Protein AF-A0A2T2ZS33-F1 (afdb_monomer_lite)

Structure (mmCIF, N/CA/C/O backbone):
data_AF-A0A2T2ZS33-F1
#
_entry.id   AF-A0A2T2ZS33-F1
#
loop_
_atom_site.group_PDB
_atom_site.id
_atom_site.type_symbol
_atom_site.label_atom_id
_atom_site.label_alt_id
_atom_site.label_comp_id
_atom_site.label_asym_id
_atom_site.label_entity_id
_atom_site.label_seq_id
_atom_site.pdbx_PDB_ins_code
_atom_site.Cartn_x
_atom_site.Cartn_y
_atom_site.Cartn_z
_atom_site.occupancy
_atom_site.B_iso_or_equiv
_atom_site.auth_seq_id
_atom_site.auth_comp_id
_atom_site.auth_asym_id
_atom_site.auth_atom_id
_atom_site.pdbx_PDB_model_num
ATOM 1 N N . ARG A 1 1 ? -89.866 18.871 47.132 1.00 60.69 1 ARG A N 1
ATOM 2 C CA . ARG A 1 1 ? -91.067 19.296 46.380 1.00 60.69 1 ARG A CA 1
ATOM 3 C C . ARG A 1 1 ? -92.318 18.599 46.889 1.00 60.69 1 ARG A C 1
ATOM 5 O O . ARG A 1 1 ? -92.967 19.225 47.695 1.00 60.69 1 ARG A O 1
ATOM 12 N N . ALA A 1 2 ? -92.586 17.312 46.626 1.00 81.44 2 ALA A N 1
ATOM 13 C CA . ALA A 1 2 ? -93.816 16.667 47.139 1.00 81.44 2 ALA A CA 1
ATOM 14 C C . ALA A 1 2 ? -94.026 16.798 48.668 1.00 81.44 2 ALA A C 1
ATOM 16 O O . ALA A 1 2 ? -95.111 17.141 49.115 1.00 81.44 2 ALA A O 1
ATOM 17 N N . ILE A 1 3 ? -92.966 16.608 49.464 1.00 77.12 3 ILE A N 1
ATOM 18 C CA . ILE A 1 3 ? -93.017 16.780 50.930 1.00 77.12 3 ILE A CA 1
ATOM 19 C C . ILE A 1 3 ? -93.214 18.253 51.324 1.00 77.12 3 ILE A C 1
ATOM 21 O O . ILE A 1 3 ? -93.867 18.541 52.315 1.00 77.12 3 ILE A O 1
ATOM 25 N N . GLU A 1 4 ? -92.659 19.180 50.548 1.00 83.38 4 GLU A N 1
ATOM 26 C CA . GLU A 1 4 ? -92.734 20.621 50.807 1.00 83.38 4 GLU A CA 1
ATOM 27 C C . GLU A 1 4 ? -94.133 21.160 50.497 1.00 83.38 4 GLU A C 1
ATOM 29 O O . GLU A 1 4 ? -94.708 21.848 51.331 1.00 83.38 4 GLU A O 1
ATOM 34 N N . ASP A 1 5 ? -94.720 20.751 49.370 1.00 83.44 5 ASP A N 1
ATOM 35 C CA . ASP A 1 5 ? -96.097 21.085 48.993 1.00 83.44 5 ASP A CA 1
ATOM 36 C C . ASP A 1 5 ? -97.106 20.470 49.976 1.00 83.44 5 ASP A C 1
ATOM 38 O O . ASP A 1 5 ? -98.110 21.092 50.325 1.00 83.44 5 ASP A O 1
ATOM 42 N N . GLN A 1 6 ? -96.823 19.259 50.474 1.00 81.69 6 GLN A N 1
ATOM 43 C CA . GLN A 1 6 ? -97.640 18.610 51.497 1.00 81.69 6 GLN A CA 1
ATOM 44 C C . GLN A 1 6 ? -97.521 19.307 52.857 1.00 81.69 6 GLN A C 1
ATOM 46 O O . GLN A 1 6 ? -98.542 19.509 53.510 1.00 81.69 6 GLN A O 1
ATOM 51 N N . LEU A 1 7 ? -96.320 19.762 53.237 1.00 81.31 7 LEU A N 1
ATOM 52 C CA . LEU A 1 7 ? -96.124 20.609 54.415 1.00 81.31 7 LEU A CA 1
ATOM 53 C C . LEU A 1 7 ? -96.869 21.938 54.274 1.00 81.31 7 LEU A C 1
ATOM 55 O O . LEU A 1 7 ? -97.569 22.332 55.197 1.00 81.31 7 LEU A O 1
ATOM 59 N N . LEU A 1 8 ? -96.766 22.610 53.125 1.00 81.56 8 LEU A N 1
ATOM 60 C CA . LEU A 1 8 ? -97.467 23.871 52.860 1.00 81.56 8 LEU A CA 1
ATOM 61 C C . LEU A 1 8 ? -98.986 23.711 52.988 1.00 81.56 8 LEU A C 1
ATOM 63 O O . LEU A 1 8 ? -99.653 24.547 53.596 1.00 81.56 8 LEU A O 1
ATOM 67 N N . LYS A 1 9 ? -99.528 22.607 52.464 1.00 84.19 9 LYS A N 1
ATOM 68 C CA . LYS A 1 9 ? -100.947 22.267 52.599 1.00 84.19 9 LYS A CA 1
ATOM 69 C C . LYS A 1 9 ? -101.333 21.965 54.050 1.00 84.19 9 LYS A C 1
ATOM 71 O O . LYS A 1 9 ? -102.390 22.405 54.496 1.00 84.19 9 LYS A O 1
ATOM 76 N N . ASP A 1 10 ? -100.480 21.255 54.787 1.00 81.88 10 ASP A N 1
ATOM 77 C CA . ASP A 1 10 ? -100.696 20.947 56.204 1.00 81.88 10 ASP A CA 1
ATOM 78 C C . ASP A 1 10 ? -100.633 22.203 57.092 1.00 81.88 10 ASP A C 1
ATOM 80 O O . ASP A 1 10 ? -101.449 22.324 58.003 1.00 81.88 10 ASP A O 1
ATOM 84 N N . PHE A 1 11 ? -99.749 23.167 56.801 1.00 80.88 11 PHE A N 1
ATOM 85 C CA . PHE A 1 11 ? -99.691 24.453 57.511 1.00 80.88 11 PHE A CA 1
ATOM 86 C C . PHE A 1 11 ? -100.945 25.304 57.287 1.00 80.88 11 PHE A C 1
ATOM 88 O O . PHE A 1 11 ? -101.413 25.952 58.218 1.00 80.88 11 PHE A O 1
ATOM 95 N N . GLY A 1 12 ? -101.504 25.298 56.072 1.00 77.00 12 GLY A N 1
ATOM 96 C CA . GLY A 1 12 ? -102.732 26.037 55.768 1.00 77.00 12 GLY A CA 1
ATOM 97 C C . GLY A 1 12 ? -104.004 25.397 56.338 1.00 77.00 12 GLY A C 1
ATOM 98 O O . GLY A 1 12 ? -104.958 26.107 56.638 1.00 77.00 12 GLY A O 1
ATOM 99 N N . ALA A 1 13 ? -104.034 24.067 56.483 1.00 77.88 13 ALA A N 1
ATOM 100 C CA . ALA A 1 13 ? -105.228 23.332 56.912 1.00 77.88 13 ALA A CA 1
ATOM 101 C C . ALA A 1 13 ? -105.307 23.087 58.429 1.00 77.88 13 ALA A C 1
ATOM 103 O O . ALA A 1 13 ? -106.404 22.923 58.959 1.00 77.88 13 ALA A O 1
ATOM 104 N N . LYS A 1 14 ? -104.170 23.027 59.133 1.00 74.31 14 LYS A N 1
ATOM 105 C CA . LYS A 1 14 ? -104.113 22.694 60.563 1.00 74.31 14 LYS A CA 1
ATOM 106 C C . LYS A 1 14 ? -103.568 23.884 61.352 1.00 74.31 14 LYS A C 1
ATOM 108 O O . LYS A 1 14 ? -102.359 24.047 61.497 1.00 74.31 14 LYS A O 1
ATOM 113 N N . SER A 1 15 ? -104.481 24.688 61.903 1.00 69.44 15 SER A N 1
ATOM 114 C CA . SER A 1 15 ? -104.161 25.845 62.763 1.00 69.44 15 SER A CA 1
ATOM 115 C C . SER A 1 15 ? -103.343 25.466 64.007 1.00 69.44 15 SER A C 1
ATOM 117 O O . SER A 1 15 ? -102.650 26.306 64.568 1.00 69.44 15 SER A O 1
ATOM 119 N N . GLU A 1 16 ? -103.367 24.193 64.401 1.00 70.44 16 GLU A N 1
ATOM 120 C CA . GLU A 1 16 ? -102.634 23.623 65.538 1.00 70.44 16 GLU A CA 1
ATOM 121 C C . GLU A 1 16 ? -101.102 23.733 65.409 1.00 70.44 16 GLU A C 1
ATOM 123 O O . GLU A 1 16 ? -100.389 23.655 66.407 1.00 70.44 16 GLU A O 1
ATOM 128 N N . PHE A 1 17 ? -100.563 23.921 64.196 1.00 65.88 17 PHE A N 1
ATOM 129 C CA . PHE A 1 17 ? -99.127 24.169 64.000 1.00 65.88 17 PHE A CA 1
ATOM 130 C C . PHE A 1 17 ? -98.720 25.633 64.223 1.00 65.88 17 PHE A C 1
ATOM 132 O O . PHE A 1 17 ? -97.533 25.909 64.386 1.00 65.88 17 PHE A O 1
ATOM 139 N N . SER A 1 18 ? -99.686 26.555 64.225 1.00 65.94 18 SER A N 1
ATOM 140 C CA . SER A 1 18 ? -99.493 27.997 64.422 1.00 65.94 18 SER A CA 1
ATOM 141 C C . SER A 1 18 ? -100.283 28.517 65.629 1.00 65.94 18 SER A C 1
ATOM 143 O O . SER A 1 18 ? -100.543 29.715 65.733 1.00 65.94 18 SER A O 1
ATOM 145 N N . ASP A 1 19 ? -100.667 27.633 66.548 1.00 68.19 19 ASP A N 1
ATOM 146 C CA . ASP A 1 19 ? -101.290 28.015 67.804 1.00 68.19 19 ASP A CA 1
ATOM 147 C C . ASP A 1 19 ? -100.210 28.203 68.875 1.00 68.19 19 ASP A C 1
ATOM 149 O O . ASP A 1 19 ? -99.790 27.281 69.576 1.00 68.19 19 ASP A O 1
ATOM 153 N N . TRP A 1 20 ? -99.680 29.425 68.929 1.00 65.50 20 TRP A N 1
ATOM 154 C CA . TRP A 1 20 ? -98.754 29.850 69.980 1.00 65.50 20 TRP A CA 1
ATOM 155 C C . TRP A 1 20 ? -99.500 30.137 71.295 1.00 65.50 20 TRP A C 1
ATOM 157 O O . TRP A 1 20 ? -98.893 30.085 72.363 1.00 65.50 20 TRP A O 1
ATOM 167 N N . PHE A 1 21 ? -100.804 30.435 71.222 1.00 56.78 21 PHE A N 1
ATOM 168 C CA . PHE A 1 21 ? -101.607 30.956 72.331 1.00 56.78 21 PHE A CA 1
ATOM 169 C C . PHE A 1 21 ? -102.270 29.867 73.182 1.00 56.78 21 PHE A C 1
ATOM 171 O O . PHE A 1 21 ? -102.477 30.102 74.367 1.00 56.78 21 PHE A O 1
ATOM 178 N N . SER A 1 22 ? -102.517 28.666 72.652 1.00 63.41 22 SER A N 1
ATOM 179 C CA . SER A 1 22 ? -102.919 27.498 73.457 1.00 63.41 22 SER A CA 1
ATOM 180 C C . SER A 1 22 ? -101.746 26.739 74.090 1.00 63.41 22 SER A C 1
ATOM 182 O O . SER A 1 22 ? -101.902 25.604 74.547 1.00 63.41 22 SER A O 1
ATOM 184 N N . ARG A 1 23 ? -100.552 27.347 74.173 1.00 66.25 23 ARG A N 1
ATOM 185 C CA . ARG A 1 23 ? -99.529 26.890 75.125 1.00 66.25 23 ARG A CA 1
ATOM 186 C C . ARG A 1 23 ? -99.975 27.303 76.522 1.00 66.25 23 ARG A C 1
ATOM 188 O O . ARG A 1 23 ? -99.563 28.354 76.995 1.00 66.25 23 ARG A O 1
ATOM 195 N N . ASP A 1 24 ? -100.798 26.464 77.151 1.00 58.53 24 ASP A N 1
ATOM 196 C CA . ASP A 1 24 ? -101.089 26.535 78.583 1.00 58.53 24 ASP A CA 1
ATOM 197 C C . ASP A 1 24 ? -99.779 26.770 79.355 1.00 58.53 24 ASP A C 1
ATOM 199 O O . ASP A 1 24 ? -98.891 25.909 79.400 1.00 58.53 24 ASP A O 1
ATOM 203 N N . GLU A 1 25 ? -99.652 27.986 79.887 1.00 57.12 25 GLU A N 1
ATOM 204 C CA . GLU A 1 25 ? -98.690 28.412 80.899 1.00 57.12 25 GLU A CA 1
ATOM 205 C C . GLU A 1 25 ? -99.010 27.649 82.191 1.00 57.12 25 GLU A C 1
ATOM 207 O O . GLU A 1 25 ? -99.723 28.136 83.062 1.00 57.12 25 GLU A O 1
ATOM 212 N N . GLU A 1 26 ? -98.494 26.426 82.315 1.00 47.50 26 GLU A N 1
ATOM 213 C CA . GLU A 1 26 ? -98.194 25.860 83.627 1.00 47.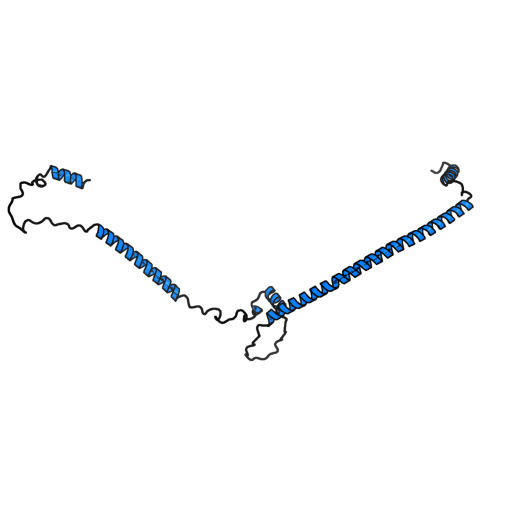50 26 GLU A CA 1
ATOM 214 C C . GLU A 1 26 ? -96.887 25.055 83.606 1.00 47.50 26 GLU A C 1
ATOM 216 O O . GLU A 1 26 ? -96.541 24.416 82.601 1.00 47.50 26 GLU A O 1
ATOM 221 N N . PRO A 1 27 ? -96.120 25.124 84.708 1.00 51.31 27 PRO A N 1
ATOM 222 C CA . PRO A 1 27 ? -94.774 24.614 84.793 1.00 51.31 27 PRO A CA 1
ATOM 223 C C . PRO A 1 27 ? -94.781 23.114 85.091 1.00 51.31 27 PRO A C 1
ATOM 225 O O . PRO A 1 27 ? -95.698 22.561 85.685 1.00 51.31 27 PRO A O 1
ATOM 228 N N . SER A 1 28 ? -93.648 22.500 84.776 1.00 47.69 28 SER A N 1
ATOM 229 C CA . SER A 1 28 ? -93.255 21.129 85.094 1.00 47.69 28 SER A CA 1
ATOM 230 C C . SER A 1 28 ? -93.729 20.016 84.152 1.00 47.69 28 SER A C 1
ATOM 232 O O . SER A 1 28 ? -94.869 19.909 83.724 1.00 47.69 28 SER A O 1
ATOM 234 N N . GLU A 1 29 ? -92.732 19.175 83.880 1.00 44.50 29 GLU A N 1
ATOM 235 C CA . GLU A 1 29 ? -92.784 17.739 83.639 1.00 44.50 29 GLU A CA 1
ATOM 236 C C . GLU A 1 29 ? -92.309 17.306 82.242 1.00 44.50 29 GLU A C 1
ATOM 238 O O . GLU A 1 29 ? -92.894 17.593 81.202 1.00 44.50 29 GLU A O 1
ATOM 243 N N . THR A 1 30 ? -91.220 16.551 82.089 1.00 54.16 30 THR A N 1
ATOM 244 C CA . THR A 1 30 ? -91.108 15.131 82.496 1.00 5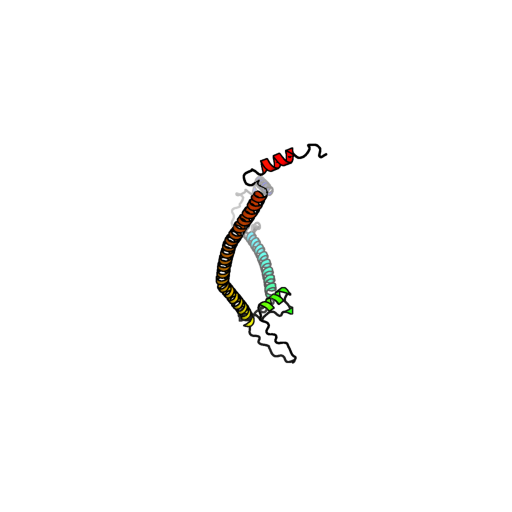4.16 30 THR A CA 1
ATOM 245 C C . THR A 1 30 ? -92.321 14.232 82.190 1.00 54.16 30 THR A C 1
ATOM 247 O O . THR A 1 30 ? -92.180 13.029 82.356 1.00 54.16 30 THR A O 1
ATOM 250 N N . THR A 1 31 ? -93.439 14.722 81.632 1.00 53.47 31 THR A N 1
ATOM 251 C CA . THR A 1 31 ? -94.643 13.895 81.372 1.00 53.47 31 THR A CA 1
ATOM 252 C C . THR A 1 31 ? -95.497 14.300 80.161 1.00 53.47 31 THR A C 1
ATOM 254 O O . THR A 1 31 ? -96.435 13.578 79.836 1.00 53.47 31 THR A O 1
ATOM 257 N N . LYS A 1 32 ? -95.167 15.337 79.377 1.00 50.94 32 LYS A N 1
ATOM 258 C CA . LYS A 1 32 ? -95.699 15.422 77.999 1.00 50.94 32 LYS A CA 1
ATOM 259 C C . LYS A 1 32 ? -94.782 14.601 77.101 1.00 50.94 32 LYS A C 1
ATOM 261 O O . LYS A 1 32 ? -93.630 14.988 76.920 1.00 50.94 32 LYS A O 1
ATOM 266 N N . ALA A 1 33 ? -95.261 13.455 76.602 1.00 56.69 33 ALA A N 1
ATOM 267 C CA . ALA A 1 33 ? -94.530 12.534 75.726 1.00 56.69 33 ALA A CA 1
ATOM 268 C C . ALA A 1 33 ? -93.730 13.310 74.663 1.00 56.69 33 ALA A C 1
ATOM 270 O O . ALA A 1 33 ? -94.270 13.756 73.648 1.00 56.69 33 ALA A O 1
ATOM 271 N N . LYS A 1 34 ? -92.438 13.541 74.940 1.00 59.28 34 LYS A N 1
ATOM 272 C CA . LYS A 1 34 ? -91.558 14.313 74.064 1.00 59.28 34 LYS A CA 1
ATOM 273 C C . LYS A 1 34 ? -91.505 13.540 72.757 1.00 59.28 34 LYS A C 1
ATOM 275 O O . LYS A 1 34 ? -91.102 12.377 72.766 1.00 59.28 34 LYS A O 1
ATOM 280 N N . ARG A 1 35 ? -91.951 14.156 71.657 1.00 62.22 35 ARG A N 1
ATOM 281 C CA . ARG A 1 35 ? -91.890 13.537 70.324 1.00 62.22 35 ARG A CA 1
ATOM 282 C C . ARG A 1 35 ? -90.486 12.941 70.154 1.00 62.22 35 ARG A C 1
ATOM 284 O O . ARG A 1 35 ? -89.524 13.659 70.442 1.00 62.22 35 ARG A O 1
ATOM 291 N N . PRO A 1 36 ? -90.351 11.656 69.776 1.00 64.50 36 PRO A N 1
ATOM 292 C CA . PRO A 1 36 ? -89.054 10.995 69.767 1.00 64.50 36 PRO A CA 1
ATOM 293 C C . PRO A 1 36 ? -88.106 11.793 68.875 1.00 64.50 36 PRO A C 1
ATOM 295 O O . PRO A 1 36 ? -88.367 11.988 67.687 1.00 64.50 36 PRO A O 1
ATOM 298 N N . VAL A 1 37 ? -87.037 12.320 69.474 1.00 67.06 37 VAL A N 1
ATOM 299 C CA . VAL A 1 37 ? -86.033 13.105 68.759 1.00 67.06 37 VAL A CA 1
ATOM 300 C C . VAL A 1 37 ? -85.323 12.150 67.812 1.00 67.06 37 VAL A C 1
ATOM 302 O O . VAL A 1 37 ? -84.542 11.303 68.239 1.00 67.06 37 VAL A O 1
ATOM 305 N N . VAL A 1 38 ? -85.617 12.258 66.518 1.00 70.12 38 VAL A N 1
ATOM 306 C CA . VAL A 1 38 ? -84.915 11.488 65.490 1.00 70.12 38 VAL A CA 1
ATOM 307 C C . VAL A 1 38 ? -83.525 12.098 65.332 1.00 70.12 38 VAL A C 1
ATOM 309 O O . VAL A 1 38 ? -83.338 13.071 64.600 1.00 70.12 38 VAL A O 1
ATOM 312 N N . ILE A 1 39 ? -82.552 11.544 66.057 1.00 75.00 39 ILE A N 1
ATOM 313 C CA . ILE A 1 39 ? -81.144 11.932 65.955 1.00 75.00 39 ILE A CA 1
ATOM 314 C C . ILE A 1 39 ? -80.634 11.429 64.607 1.00 75.00 39 ILE A C 1
ATOM 316 O O . ILE A 1 39 ? -80.328 10.250 64.435 1.00 75.00 39 ILE A O 1
ATOM 320 N N . LYS A 1 40 ? -80.569 12.326 63.625 1.00 79.62 40 LYS A N 1
ATOM 321 C CA . LYS A 1 40 ? -79.878 12.034 62.371 1.00 79.62 40 LYS A CA 1
ATOM 322 C C . LYS A 1 40 ? -78.369 12.079 62.631 1.00 79.62 40 LYS A C 1
ATOM 324 O O . LYS A 1 40 ? -77.915 13.011 63.301 1.00 79.62 40 LYS A O 1
ATOM 329 N N . PRO A 1 41 ? -77.591 11.107 62.125 1.00 82.31 41 PRO A N 1
ATOM 330 C CA . PRO A 1 41 ? -76.142 11.167 62.233 1.00 82.31 41 PRO A CA 1
ATOM 331 C C . PRO A 1 41 ? -75.631 12.429 61.534 1.00 82.31 41 PRO A C 1
ATOM 333 O O . PRO A 1 41 ? -76.160 12.841 60.499 1.00 82.31 41 PRO A O 1
ATOM 336 N N . ASN A 1 42 ? -74.607 13.050 62.118 1.00 86.38 42 ASN A N 1
ATOM 337 C CA . ASN A 1 42 ? -73.960 14.220 61.536 1.00 86.38 42 ASN A CA 1
ATOM 338 C C . ASN A 1 42 ? -73.457 13.866 60.117 1.00 86.38 42 ASN A C 1
ATOM 340 O O . ASN A 1 42 ? -72.713 12.891 59.994 1.00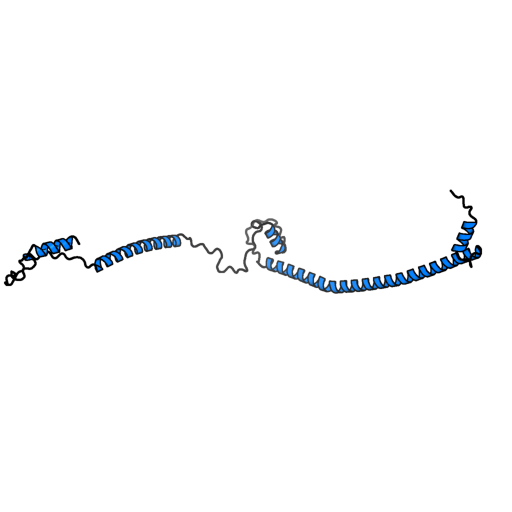 86.38 42 ASN A O 1
ATOM 344 N N . PRO A 1 43 ? -73.814 14.616 59.054 1.00 89.44 43 PRO A N 1
ATOM 345 C CA . PRO A 1 43 ? -73.401 14.310 57.678 1.00 89.44 43 PRO A CA 1
ATOM 346 C C . PRO A 1 43 ? -71.881 14.159 57.510 1.00 89.44 43 PRO A C 1
ATOM 348 O O . PRO A 1 43 ? -71.428 13.326 56.730 1.00 89.44 43 PRO A O 1
ATOM 351 N N . ILE A 1 44 ? -71.086 14.885 58.302 1.00 91.12 44 ILE A N 1
ATOM 352 C CA . ILE A 1 44 ? -69.619 14.778 58.287 1.00 91.12 44 ILE A CA 1
ATOM 353 C C . ILE A 1 44 ? -69.149 13.384 58.729 1.00 91.12 44 ILE A C 1
ATOM 355 O O . ILE A 1 44 ? -68.189 12.851 58.175 1.00 91.12 44 ILE A O 1
ATOM 359 N N . ASN A 1 45 ? -69.832 12.764 59.696 1.00 90.19 45 ASN A N 1
ATOM 360 C CA . ASN A 1 45 ? -69.469 11.425 60.163 1.00 90.19 45 ASN A CA 1
ATOM 361 C C . ASN A 1 45 ? -69.703 10.384 59.067 1.00 90.19 45 ASN A C 1
ATOM 363 O O . ASN A 1 45 ? -68.852 9.525 58.863 1.00 90.19 45 ASN A O 1
ATOM 367 N N . VAL A 1 46 ? -70.791 10.518 58.306 1.00 91.19 46 VAL A N 1
ATOM 368 C CA . VAL A 1 46 ? -71.094 9.632 57.172 1.00 91.19 46 VAL A CA 1
ATOM 369 C C . VAL A 1 46 ? -70.018 9.750 56.087 1.00 91.19 46 VAL A C 1
ATOM 371 O O . VAL A 1 46 ? -69.543 8.744 55.554 1.00 91.19 46 VAL A O 1
ATOM 374 N N . ASP A 1 47 ? -69.565 10.971 55.793 1.00 93.88 47 ASP A N 1
ATOM 375 C CA . ASP A 1 47 ? -68.467 11.195 54.848 1.00 93.88 47 ASP A CA 1
ATOM 376 C C . ASP A 1 47 ? -67.140 10.609 55.350 1.00 93.88 47 ASP A C 1
ATOM 378 O O . ASP A 1 47 ? -66.364 10.049 54.569 1.00 93.88 47 ASP A O 1
ATOM 382 N N . HIS A 1 48 ? -66.862 10.715 56.650 1.00 95.75 48 HIS A N 1
ATOM 383 C CA . HIS A 1 48 ? -65.667 10.135 57.260 1.00 95.75 48 HIS A CA 1
ATOM 384 C C . HIS A 1 48 ? -65.698 8.606 57.230 1.00 95.75 48 HIS A C 1
ATOM 386 O O . HIS A 1 48 ? -64.712 8.003 56.816 1.00 95.75 48 HIS A O 1
ATOM 392 N N . GLU A 1 49 ? -66.824 7.977 57.561 1.00 95.06 49 GLU A N 1
ATOM 393 C CA . GLU A 1 49 ? -67.023 6.525 57.450 1.00 95.06 49 GLU A CA 1
ATOM 394 C C . GLU A 1 49 ? -66.815 6.035 56.007 1.00 95.06 49 GLU A C 1
ATOM 396 O O . GLU A 1 49 ? -66.129 5.036 55.757 1.00 95.06 49 GLU A O 1
ATOM 401 N N . ARG A 1 50 ? -67.314 6.790 55.021 1.00 94.31 50 ARG A N 1
ATOM 402 C CA . ARG A 1 50 ? -67.075 6.500 53.601 1.00 94.31 50 ARG A CA 1
ATOM 403 C C . ARG A 1 50 ? -65.596 6.609 53.218 1.00 94.31 50 ARG A C 1
ATOM 405 O O . ARG A 1 50 ? -65.093 5.786 52.455 1.00 94.31 50 ARG A O 1
ATOM 412 N N . ARG A 1 51 ? -64.871 7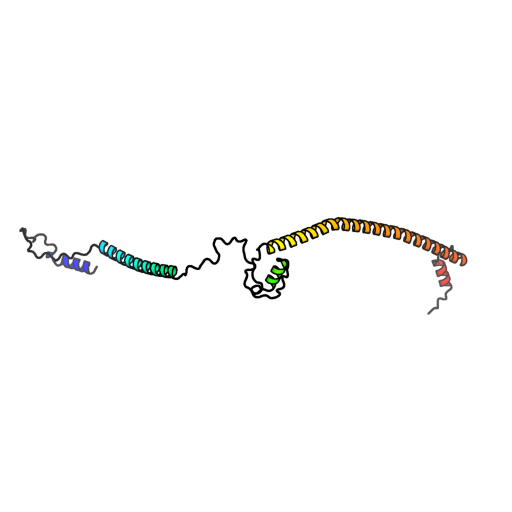.611 53.725 1.00 96.50 51 ARG A N 1
ATOM 413 C CA . ARG A 1 51 ? -63.423 7.741 53.472 1.00 96.50 51 ARG A CA 1
ATOM 414 C C . ARG A 1 51 ? -62.627 6.636 54.156 1.00 96.50 51 ARG A C 1
ATOM 416 O O . ARG A 1 51 ? -61.702 6.109 53.546 1.00 96.50 51 ARG A O 1
ATOM 423 N N . ILE A 1 52 ? -62.988 6.278 55.386 1.00 96.88 52 ILE A N 1
ATOM 424 C CA . ILE A 1 52 ? -62.341 5.205 56.148 1.00 96.88 52 ILE A CA 1
ATOM 425 C C . ILE A 1 52 ? -62.480 3.884 55.392 1.00 96.88 52 ILE A C 1
ATOM 427 O O . ILE A 1 52 ? -61.467 3.266 55.079 1.00 96.88 52 ILE A O 1
ATOM 431 N N . SER A 1 53 ? -63.695 3.513 54.981 1.00 96.12 53 SER A N 1
ATOM 432 C CA . SER A 1 53 ? -63.923 2.283 54.206 1.00 96.12 53 SER A CA 1
ATOM 433 C C . SER A 1 53 ? -63.150 2.256 52.877 1.00 96.12 53 SER A C 1
ATOM 435 O O . SER A 1 53 ? -62.554 1.236 52.521 1.00 96.12 53 SER A O 1
ATOM 437 N N . ALA A 1 54 ? -63.071 3.383 52.159 1.00 97.19 54 ALA A N 1
ATOM 438 C CA . ALA A 1 54 ? -62.265 3.488 50.940 1.00 97.19 54 ALA A CA 1
ATOM 439 C C . ALA A 1 54 ? -60.754 3.319 51.207 1.00 97.19 54 ALA A C 1
ATOM 441 O O . ALA A 1 54 ? -60.047 2.653 50.442 1.00 97.19 54 ALA A O 1
ATOM 442 N N . LEU A 1 55 ? -60.245 3.903 52.296 1.00 98.06 55 LEU A N 1
ATOM 443 C CA . LEU A 1 55 ? -58.842 3.781 52.694 1.00 98.06 55 LEU A CA 1
ATOM 444 C C . LEU A 1 55 ? -58.500 2.364 53.158 1.00 98.06 55 LEU A C 1
ATOM 446 O O . LEU A 1 55 ? -57.449 1.843 52.786 1.00 98.06 55 LEU A O 1
ATOM 450 N N . GLU A 1 56 ? -59.386 1.710 53.903 1.00 97.50 56 GLU A N 1
ATOM 451 C CA . GLU A 1 56 ? -59.222 0.320 54.329 1.00 97.50 56 GLU A CA 1
ATOM 452 C C . GLU A 1 56 ? -59.126 -0.633 53.133 1.00 97.50 56 GLU A C 1
ATOM 454 O O . GLU A 1 56 ? -58.220 -1.473 53.085 1.00 97.50 56 GLU A O 1
ATOM 459 N N . ALA A 1 57 ? -59.980 -0.455 52.119 1.00 97.44 57 ALA A N 1
ATOM 460 C CA . ALA A 1 57 ? -59.911 -1.222 50.876 1.00 97.44 57 ALA A CA 1
ATOM 461 C C . ALA A 1 57 ? -58.564 -1.027 50.158 1.00 97.44 57 ALA A C 1
ATOM 463 O O . ALA A 1 57 ? -57.917 -1.998 49.751 1.00 97.44 57 ALA A O 1
ATOM 464 N N . ARG A 1 58 ? -58.083 0.221 50.070 1.00 97.50 58 ARG A N 1
ATOM 465 C CA . ARG A 1 58 ? -56.781 0.534 49.463 1.00 97.50 58 ARG A CA 1
ATOM 466 C C . ARG A 1 58 ? -55.615 -0.064 50.251 1.00 97.50 58 ARG A C 1
ATOM 468 O O . ARG A 1 58 ? -54.674 -0.587 49.656 1.00 97.50 58 ARG A O 1
ATOM 475 N N . ILE A 1 59 ? -55.667 -0.022 51.581 1.00 97.88 59 ILE A N 1
ATOM 476 C CA . ILE A 1 59 ? -54.658 -0.641 52.449 1.00 97.88 59 ILE A CA 1
ATOM 477 C C . ILE A 1 59 ? -54.637 -2.155 52.242 1.00 97.88 59 ILE A C 1
ATOM 479 O O . ILE A 1 59 ? -53.553 -2.739 52.189 1.00 97.88 59 ILE A O 1
ATOM 483 N N . LYS A 1 60 ? -55.802 -2.796 52.103 1.00 98.06 60 LYS A N 1
ATOM 484 C CA . LYS A 1 60 ? -55.891 -4.233 51.826 1.00 98.06 60 LYS A CA 1
ATOM 485 C C . LYS A 1 60 ? -55.193 -4.586 50.509 1.00 98.06 60 LYS A C 1
ATOM 487 O O . LYS A 1 60 ? -54.298 -5.430 50.519 1.00 98.06 60 LYS A O 1
ATOM 492 N N . GLN A 1 61 ? -55.489 -3.858 49.431 1.00 98.12 61 GLN A N 1
ATOM 493 C CA . GLN A 1 61 ? -54.828 -4.046 48.135 1.00 98.12 61 GLN A CA 1
ATOM 494 C C . GLN A 1 61 ? -53.308 -3.827 48.227 1.00 98.12 61 GLN A C 1
ATOM 496 O O . GLN A 1 61 ? -52.529 -4.644 47.745 1.00 98.12 61 GLN A O 1
ATOM 501 N N . LEU A 1 62 ? -52.860 -2.756 48.893 1.00 97.94 62 LEU A N 1
ATOM 502 C CA . LEU A 1 62 ? -51.431 -2.469 49.072 1.00 97.94 62 LEU A CA 1
ATOM 503 C C . LEU A 1 62 ? -50.708 -3.535 49.909 1.00 97.94 62 LEU A C 1
ATOM 505 O O . LEU A 1 62 ? -49.531 -3.817 49.684 1.00 97.94 62 LEU A O 1
ATOM 509 N N . LYS A 1 63 ? -51.387 -4.141 50.887 1.00 97.62 63 LYS A N 1
ATOM 510 C CA . LYS A 1 63 ? -50.829 -5.256 51.664 1.00 97.62 63 LYS A CA 1
ATOM 511 C C . LYS A 1 63 ? -50.686 -6.512 50.808 1.00 97.62 63 LYS A C 1
ATOM 513 O O . LYS A 1 63 ? -49.667 -7.192 50.922 1.00 97.62 63 LYS A O 1
ATOM 518 N N . GLU A 1 64 ? -51.662 -6.802 49.953 1.00 97.75 64 GLU A N 1
ATOM 519 C CA . GLU A 1 64 ? -51.615 -7.925 49.012 1.00 97.75 64 GLU A CA 1
ATOM 520 C C . GLU A 1 64 ? -50.495 -7.747 47.982 1.00 97.75 64 GLU A C 1
ATOM 522 O O . GLU A 1 64 ? -49.676 -8.653 47.822 1.00 97.75 64 GLU A O 1
ATOM 527 N N . THR A 1 65 ? -50.369 -6.563 47.370 1.00 97.12 65 THR A N 1
ATOM 528 C CA . THR A 1 65 ? -49.261 -6.277 46.445 1.00 97.12 65 THR A CA 1
ATOM 529 C C . THR A 1 65 ? -47.918 -6.348 47.162 1.00 97.12 65 THR A C 1
ATOM 531 O O . THR A 1 65 ? -46.999 -7.012 46.699 1.00 97.12 65 THR A O 1
ATOM 534 N N . ARG A 1 66 ? -47.774 -5.756 48.353 1.00 96.81 66 ARG A N 1
ATOM 535 C CA . ARG A 1 66 ? -46.529 -5.877 49.129 1.00 96.81 66 ARG A CA 1
ATOM 536 C C . ARG A 1 66 ? -46.185 -7.335 49.438 1.00 96.81 66 ARG A C 1
ATOM 538 O O . ARG A 1 66 ? -45.008 -7.698 49.440 1.00 96.81 66 ARG A O 1
ATOM 545 N N . LYS A 1 67 ? -47.189 -8.169 49.723 1.00 96.50 67 LYS A N 1
ATOM 546 C CA . LYS A 1 67 ? -47.003 -9.606 49.950 1.00 96.50 67 LYS A CA 1
ATOM 547 C C . LYS A 1 67 ? -46.525 -10.307 48.676 1.00 96.50 67 LYS A C 1
ATOM 549 O O . LYS A 1 67 ? -45.585 -11.091 48.778 1.00 96.50 67 LYS A O 1
ATOM 554 N N . SER A 1 68 ? -47.102 -10.007 47.508 1.00 94.75 68 SER A N 1
ATOM 555 C CA . SER A 1 68 ? -46.665 -10.592 46.232 1.00 94.75 68 SER A CA 1
ATOM 556 C C . SER A 1 68 ? -45.244 -10.161 45.861 1.00 94.75 68 SER A C 1
ATOM 558 O O . SER A 1 68 ? -44.411 -11.015 45.573 1.00 94.75 68 SER A O 1
ATOM 560 N N . TRP A 1 69 ? -44.910 -8.875 45.994 1.00 92.19 69 TRP A N 1
ATOM 561 C CA . TRP A 1 69 ? -43.552 -8.366 45.762 1.00 92.19 69 TRP A CA 1
ATOM 562 C C . TRP A 1 69 ? -42.518 -9.018 46.683 1.00 92.19 69 TRP A C 1
ATOM 564 O O . TRP A 1 69 ? -41.443 -9.410 46.238 1.00 92.19 69 TRP A O 1
ATOM 574 N N . ARG A 1 70 ? -42.847 -9.210 47.965 1.00 91.12 70 ARG A N 1
ATOM 575 C CA . ARG A 1 70 ? -41.964 -9.935 48.888 1.00 91.12 70 ARG A CA 1
ATOM 576 C C . ARG A 1 70 ? -41.841 -11.418 48.567 1.00 91.12 70 ARG A C 1
ATOM 578 O O . ARG A 1 70 ? -40.790 -11.989 48.835 1.00 91.12 70 ARG A O 1
ATOM 585 N N . ALA A 1 71 ? -42.890 -12.048 48.042 1.00 89.94 71 ALA A N 1
ATOM 586 C CA . ALA A 1 71 ? -42.805 -13.428 47.581 1.00 89.94 71 ALA A CA 1
ATOM 587 C C . ALA A 1 71 ? -41.829 -13.532 46.403 1.00 89.94 71 ALA A C 1
ATOM 589 O O . ALA A 1 71 ? -40.940 -14.372 46.447 1.00 89.94 71 ALA A O 1
ATOM 590 N N . LEU A 1 72 ? -41.909 -12.619 45.429 1.00 86.19 72 LEU A N 1
ATOM 591 C CA . LEU A 1 72 ? -40.960 -12.551 44.311 1.00 86.19 72 LEU A CA 1
ATOM 592 C C . LEU A 1 72 ? -39.522 -12.313 44.788 1.00 86.19 72 LEU A C 1
ATOM 594 O O . LEU A 1 72 ? -38.611 -12.999 44.344 1.00 86.19 72 LEU A O 1
ATOM 598 N N . GLN A 1 73 ? -39.323 -11.408 45.750 1.00 83.19 73 GLN A N 1
ATOM 599 C CA . GLN A 1 73 ? -37.998 -11.154 46.319 1.00 83.19 73 GLN A CA 1
ATOM 600 C C . GLN A 1 73 ? -37.405 -12.388 47.020 1.00 83.19 73 GLN A C 1
ATOM 602 O O . GLN A 1 73 ? -36.200 -12.594 46.963 1.00 83.19 73 GLN A O 1
ATOM 607 N N . LYS A 1 74 ? -38.236 -13.205 47.682 1.00 75.12 74 LYS A N 1
ATOM 608 C CA . LYS A 1 74 ? -37.802 -14.467 48.309 1.00 75.12 74 LYS A CA 1
ATOM 609 C C . LYS A 1 74 ? -37.563 -15.588 47.297 1.00 75.12 74 LYS A C 1
ATOM 611 O O . LYS A 1 74 ? -36.750 -16.463 47.561 1.00 75.12 74 LYS A O 1
ATOM 616 N N . LEU A 1 75 ? -38.327 -15.598 46.205 1.00 67.69 75 LEU A N 1
ATOM 617 C CA . LEU A 1 75 ? -38.273 -16.631 45.169 1.00 67.69 75 LEU A CA 1
ATOM 618 C C . LEU A 1 75 ? -37.081 -16.469 44.236 1.00 67.69 75 LEU A C 1
ATOM 620 O O . LEU A 1 75 ? -36.703 -17.450 43.610 1.00 67.69 75 LEU A O 1
ATOM 624 N N . LEU A 1 76 ? -36.502 -15.272 44.130 1.00 63.75 76 LEU A N 1
ATOM 625 C CA . LEU A 1 76 ? -35.230 -15.093 43.447 1.00 63.75 76 LEU A CA 1
ATOM 626 C C . LEU A 1 76 ? -34.154 -15.776 44.303 1.00 63.75 76 LEU A C 1
ATOM 628 O O . LEU A 1 76 ? -33.816 -15.238 45.364 1.00 63.75 76 LEU A O 1
ATOM 632 N N . PRO A 1 77 ? -33.627 -16.954 43.908 1.00 64.81 77 PRO A N 1
ATOM 633 C CA . PRO A 1 77 ? -32.445 -17.475 44.572 1.00 64.81 77 PRO A CA 1
ATOM 634 C C . PRO A 1 77 ? -31.373 -16.392 44.466 1.00 64.81 77 PRO A C 1
ATOM 636 O O . PRO A 1 77 ? -31.216 -15.781 43.407 1.00 64.81 77 PRO A O 1
ATOM 639 N N . GLN A 1 78 ? -30.663 -16.117 45.562 1.00 63.62 78 GLN A N 1
ATOM 640 C CA . GLN A 1 78 ? -29.435 -15.336 45.483 1.00 63.62 78 GLN A CA 1
ATOM 641 C C . GLN A 1 78 ? -28.507 -16.092 44.537 1.00 63.62 78 GLN A C 1
ATOM 643 O O . GLN A 1 78 ? -27.887 -17.080 44.921 1.00 63.62 78 GLN A O 1
ATOM 648 N N . THR A 1 79 ? -28.482 -15.680 43.273 1.00 64.88 79 THR A N 1
ATOM 649 C CA . THR A 1 79 ? -27.549 -16.216 42.298 1.00 64.88 79 THR A CA 1
ATOM 650 C C . THR A 1 79 ? -26.175 -15.889 42.839 1.00 64.88 79 THR A C 1
ATOM 652 O O . THR A 1 79 ? -25.853 -14.712 43.029 1.00 64.88 79 THR A O 1
ATOM 655 N N . THR 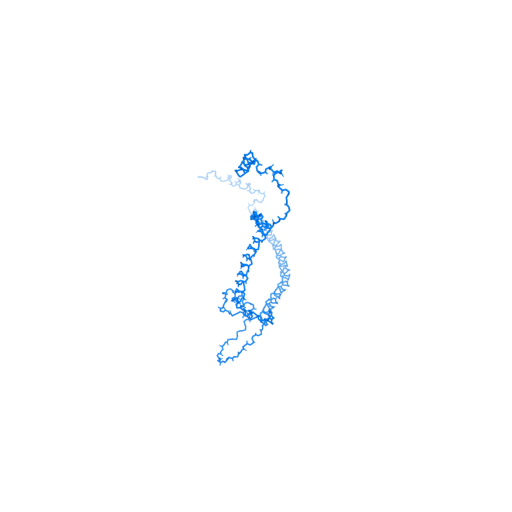A 1 80 ? -25.394 -16.924 43.137 1.00 70.31 80 THR A N 1
ATOM 656 C CA . THR A 1 80 ? -23.968 -16.759 43.396 1.00 70.31 80 THR A CA 1
ATOM 657 C C . THR A 1 80 ? -23.414 -15.879 42.282 1.00 70.31 80 THR A C 1
ATOM 659 O O . THR A 1 80 ? -23.708 -16.162 41.113 1.00 70.31 80 THR A O 1
ATOM 662 N N . PRO A 1 81 ? -22.710 -14.783 42.608 1.00 69.56 81 PRO A N 1
ATOM 663 C CA . PRO A 1 81 ? -22.187 -13.895 41.586 1.00 69.56 81 PRO A CA 1
ATOM 664 C C . PRO A 1 81 ? -21.372 -14.738 40.605 1.00 69.56 81 PRO A C 1
ATOM 666 O O . PRO A 1 81 ? -20.529 -15.530 41.022 1.00 69.56 81 PRO A O 1
ATOM 669 N N . LEU A 1 82 ? -21.677 -14.600 39.310 1.00 63.03 82 LEU A N 1
ATOM 670 C CA . LEU A 1 82 ? -21.050 -15.371 38.227 1.00 63.03 82 LEU A CA 1
ATOM 671 C C . LEU A 1 82 ? -19.521 -15.234 38.220 1.00 63.03 82 LEU A C 1
ATOM 673 O O . LEU A 1 82 ? -18.831 -16.076 37.655 1.00 63.03 82 LEU A O 1
ATOM 677 N N . TYR A 1 83 ? -19.007 -14.195 38.878 1.00 69.19 83 TYR A N 1
ATOM 678 C CA . TYR A 1 83 ? -17.591 -13.921 39.021 1.00 69.19 83 TYR A CA 1
ATOM 679 C C . TYR A 1 83 ? -17.257 -13.602 40.484 1.00 69.19 83 TYR A C 1
ATOM 681 O O . TYR A 1 83 ? -17.998 -12.850 41.129 1.00 69.19 83 TYR A O 1
ATOM 689 N N . PRO A 1 84 ? -16.146 -14.140 41.022 1.00 73.00 84 PRO A N 1
ATOM 690 C CA . PRO A 1 84 ? -15.612 -13.711 42.307 1.00 73.00 84 PRO A CA 1
ATOM 691 C C . PRO A 1 84 ? -15.342 -12.197 42.293 1.00 73.00 84 PRO A C 1
ATOM 693 O O . PRO A 1 84 ? -14.812 -11.695 41.301 1.00 73.00 84 PRO A O 1
ATOM 696 N N . PRO A 1 85 ? -15.638 -11.456 43.375 1.00 63.84 85 PRO A N 1
ATOM 697 C CA . PRO A 1 85 ? -15.392 -10.012 43.442 1.00 63.84 85 PRO A CA 1
ATOM 698 C C . PRO A 1 85 ? -13.898 -9.637 43.395 1.00 63.84 85 PRO A C 1
ATOM 700 O O . PRO A 1 85 ? -13.580 -8.470 43.196 1.00 63.84 85 PRO A O 1
ATOM 703 N N . GLU A 1 86 ? -12.997 -10.613 43.550 1.00 61.47 86 GLU A N 1
ATOM 704 C CA . GLU A 1 86 ? -11.541 -10.451 43.416 1.00 61.47 86 GLU A CA 1
ATOM 705 C C . GLU A 1 86 ? -10.978 -10.947 42.074 1.00 61.47 86 GLU A C 1
ATOM 707 O O . GLU A 1 86 ? -9.764 -11.007 41.891 1.00 61.47 86 GLU A O 1
ATOM 712 N N . ALA A 1 87 ? -11.827 -11.331 41.116 1.00 57.97 87 ALA A N 1
ATOM 713 C CA . ALA A 1 87 ? -11.346 -11.716 39.796 1.00 57.97 87 ALA A CA 1
ATOM 714 C C . ALA A 1 87 ? -10.880 -10.467 39.030 1.00 57.97 87 ALA A C 1
ATOM 716 O O . ALA A 1 87 ? -11.667 -9.776 38.383 1.00 57.97 87 ALA A O 1
ATOM 717 N N . ASP A 1 88 ? -9.580 -10.179 39.106 1.00 59.62 88 ASP A N 1
ATOM 718 C CA . ASP A 1 88 ? -8.926 -9.207 38.238 1.00 59.62 88 ASP A CA 1
ATOM 719 C C . ASP A 1 88 ? -9.242 -9.533 36.771 1.00 59.62 88 ASP A C 1
ATOM 721 O O . ASP A 1 88 ? -8.978 -10.640 36.298 1.00 59.62 88 ASP A O 1
ATOM 725 N N . ALA A 1 89 ? -9.716 -8.545 36.004 1.00 57.81 89 ALA A N 1
ATOM 726 C CA . ALA A 1 89 ? -10.009 -8.674 34.567 1.00 57.81 89 ALA A CA 1
ATOM 727 C C . ALA A 1 89 ? -8.791 -9.096 33.708 1.00 57.81 89 ALA A C 1
ATOM 729 O O . ALA A 1 89 ? -8.913 -9.339 32.510 1.00 57.81 89 ALA A O 1
ATOM 730 N N . LYS A 1 90 ? -7.603 -9.168 34.319 1.00 57.47 90 LYS A N 1
ATOM 731 C CA . LYS A 1 90 ? -6.337 -9.616 33.723 1.00 57.47 90 LYS A CA 1
ATOM 732 C C . LYS A 1 90 ? -6.121 -11.132 33.836 1.00 57.47 90 LYS A C 1
ATOM 734 O O . LYS A 1 90 ? -5.250 -11.660 33.153 1.00 57.47 90 LYS A O 1
ATOM 739 N N . THR A 1 91 ? -6.913 -11.816 34.660 1.00 56.97 91 THR A N 1
ATOM 740 C CA . THR A 1 91 ? -6.861 -13.268 34.902 1.00 56.97 91 THR A CA 1
ATOM 741 C C . THR A 1 91 ? -8.066 -13.955 34.254 1.00 56.97 91 THR A C 1
ATOM 743 O O . THR A 1 91 ? -8.659 -14.874 34.809 1.00 56.97 91 THR A O 1
ATOM 746 N N . ALA A 1 92 ? -8.490 -13.484 33.080 1.00 61.72 92 ALA A N 1
ATOM 747 C CA . ALA A 1 92 ? -9.484 -14.205 32.297 1.00 61.72 92 ALA A CA 1
ATOM 748 C C . ALA A 1 92 ? -8.836 -15.467 31.705 1.00 61.72 92 ALA A C 1
ATOM 750 O O . ALA A 1 92 ? -7.765 -15.399 31.098 1.00 61.72 92 ALA A O 1
ATOM 751 N N . HIS A 1 93 ? -9.479 -16.618 31.899 1.00 64.25 93 HIS A N 1
ATOM 752 C CA . HIS A 1 93 ? -9.064 -17.864 31.264 1.00 64.25 93 HIS A CA 1
ATOM 753 C C . HIS A 1 93 ? -9.270 -17.774 29.749 1.00 64.25 93 HIS A C 1
ATOM 755 O O . HIS A 1 93 ? -10.272 -17.233 29.279 1.00 64.25 93 HIS A O 1
ATOM 761 N N . ILE A 1 94 ? -8.305 -18.296 28.990 1.00 68.25 94 ILE A N 1
ATOM 762 C CA . ILE A 1 94 ? -8.405 -18.400 27.532 1.00 68.25 94 ILE A CA 1
ATOM 763 C C . ILE A 1 94 ? -9.586 -19.337 27.220 1.00 68.25 94 ILE A C 1
ATOM 765 O O . ILE A 1 94 ? -9.633 -20.420 27.809 1.00 68.25 94 ILE A O 1
ATOM 769 N N . PRO A 1 95 ? -10.535 -18.945 26.349 1.00 71.88 95 PRO A N 1
ATOM 770 C CA . PRO A 1 95 ? -11.660 -19.803 25.993 1.00 71.88 95 PRO A CA 1
ATOM 771 C C . PRO A 1 95 ? -11.189 -21.108 25.339 1.00 71.88 95 PRO A C 1
ATOM 773 O O . PRO A 1 95 ? -10.239 -21.108 24.553 1.00 71.88 95 PRO A O 1
ATOM 776 N N . GLU A 1 96 ? -11.850 -22.218 25.666 1.00 76.50 96 GLU A N 1
ATOM 777 C CA . GLU A 1 96 ? -11.566 -23.518 25.054 1.00 76.50 96 GLU A CA 1
ATOM 778 C C . GLU A 1 96 ? -11.995 -23.521 23.571 1.00 76.50 96 GLU A C 1
ATOM 780 O O . GLU A 1 96 ? -13.067 -23.004 23.246 1.00 76.50 96 GLU A O 1
ATOM 785 N N . PRO A 1 97 ? -11.186 -24.102 22.663 1.00 72.75 97 PRO A N 1
ATOM 786 C CA . PRO A 1 97 ? -11.411 -24.026 21.216 1.00 72.75 97 PRO A CA 1
ATOM 787 C C . PRO A 1 97 ? -12.678 -24.750 20.742 1.00 72.75 97 PRO A C 1
ATOM 789 O O . PRO A 1 97 ? -13.192 -24.419 19.680 1.00 72.75 97 PRO A O 1
ATOM 792 N N . ASP A 1 98 ? -13.200 -25.694 21.526 1.00 80.69 98 ASP A N 1
ATOM 793 C CA . ASP A 1 98 ? -14.372 -26.504 21.169 1.00 80.69 98 ASP A CA 1
ATOM 794 C C . ASP A 1 98 ? -15.701 -25.729 21.269 1.00 80.69 98 ASP A C 1
ATOM 796 O O . ASP A 1 98 ? -16.713 -26.165 20.721 1.00 80.69 98 ASP A O 1
ATOM 800 N N . PHE A 1 99 ? -15.714 -24.579 21.955 1.00 80.75 99 PHE A N 1
ATOM 801 C CA . PHE A 1 99 ? -16.901 -23.727 22.123 1.00 80.75 99 PHE A CA 1
ATOM 802 C C . PHE A 1 99 ? -16.923 -22.511 21.190 1.00 80.75 99 PHE A C 1
ATOM 804 O O . PHE A 1 99 ? -17.823 -21.679 21.301 1.00 80.75 99 PHE A O 1
ATOM 811 N N . LEU A 1 100 ? -15.927 -22.385 20.314 1.00 83.81 100 LEU A N 1
ATOM 812 C CA . LEU A 1 100 ? -15.739 -21.232 19.444 1.00 83.81 100 LEU A CA 1
ATOM 813 C C . LEU A 1 100 ? -16.088 -21.574 18.001 1.00 83.81 100 LEU A C 1
ATOM 815 O O . LEU A 1 100 ? -15.879 -22.695 17.534 1.00 83.81 100 LEU A O 1
ATOM 819 N N . ASP A 1 101 ? -16.564 -20.574 17.270 1.00 87.75 101 ASP A N 1
ATOM 820 C CA . ASP A 1 101 ? -16.782 -20.712 15.835 1.00 87.75 101 ASP A CA 1
ATOM 821 C C . ASP A 1 101 ? -15.435 -20.806 15.094 1.00 87.75 101 ASP A C 1
ATOM 823 O O . ASP A 1 101 ? -14.419 -20.263 15.532 1.00 87.75 101 ASP A O 1
ATOM 827 N N . ASN A 1 102 ? -15.412 -21.430 13.912 1.00 87.06 102 ASN A N 1
ATOM 828 C CA . ASN A 1 102 ? -14.175 -21.639 13.138 1.00 87.06 102 ASN A CA 1
ATOM 829 C C . ASN A 1 102 ? -13.347 -20.351 12.928 1.00 87.06 102 ASN A C 1
ATOM 831 O O . ASN A 1 102 ? -12.125 -20.378 13.050 1.00 87.06 102 ASN A O 1
ATOM 835 N N . ASN A 1 103 ? -14.001 -19.213 12.662 1.00 83.88 103 ASN A N 1
ATOM 836 C CA . ASN A 1 103 ? -13.318 -17.921 12.498 1.00 83.88 103 ASN A CA 1
ATOM 837 C C . ASN A 1 103 ? -12.645 -17.447 13.796 1.00 83.88 103 ASN A C 1
ATOM 839 O O . ASN A 1 103 ? -11.587 -16.823 13.773 1.00 83.88 103 ASN A O 1
ATOM 843 N N . GLU A 1 104 ? -13.262 -17.722 14.940 1.00 83.12 104 GLU A N 1
ATOM 844 C CA . GLU A 1 104 ? -12.737 -17.337 16.248 1.00 83.12 104 GLU A CA 1
ATOM 845 C C . GLU A 1 104 ? -11.544 -18.208 16.636 1.00 83.12 104 GLU A C 1
ATOM 847 O O . GLU A 1 104 ? -10.556 -17.698 17.165 1.00 83.12 104 GLU A O 1
ATOM 852 N N . VAL A 1 105 ? -11.585 -19.495 16.285 1.00 81.88 105 VAL A N 1
ATOM 853 C CA . VAL A 1 105 ? -10.449 -20.412 16.431 1.00 81.88 105 VAL A CA 1
ATOM 854 C C . VAL A 1 105 ? -9.258 -19.942 15.594 1.00 81.88 105 VAL A C 1
ATOM 856 O O . VAL A 1 105 ? -8.138 -19.884 16.106 1.00 81.88 105 VAL A O 1
ATOM 859 N N . GLU A 1 106 ? -9.483 -19.545 14.338 1.00 82.81 106 GLU A N 1
ATOM 860 C CA . GLU A 1 106 ? -8.431 -18.969 13.492 1.00 82.81 106 GLU A CA 1
ATOM 861 C C . GLU A 1 106 ? -7.842 -17.696 14.116 1.00 82.81 106 GLU A C 1
ATOM 863 O O . GLU A 1 106 ? -6.621 -17.564 14.230 1.00 82.81 106 GLU A O 1
ATOM 868 N N . MET A 1 107 ? -8.684 -16.780 14.604 1.00 81.12 107 MET A N 1
ATOM 869 C CA . MET A 1 107 ? -8.211 -15.576 15.292 1.00 81.12 107 MET A CA 1
ATOM 870 C C . MET A 1 107 ? -7.380 -15.914 16.534 1.00 81.12 107 MET A C 1
ATOM 872 O O . MET A 1 107 ? -6.302 -15.343 16.712 1.00 81.12 107 MET A O 1
ATOM 876 N N . LEU A 1 108 ? -7.803 -16.871 17.363 1.00 79.38 108 LEU A N 1
ATOM 877 C CA . LEU A 1 108 ? -7.019 -17.303 18.521 1.00 79.38 108 LEU A CA 1
ATOM 878 C C . LEU A 1 108 ? -5.657 -17.883 18.127 1.00 79.38 108 LEU A C 1
ATOM 880 O O . LEU A 1 108 ? -4.662 -17.563 18.776 1.00 79.38 108 LEU A O 1
ATOM 884 N N . GLN A 1 109 ? -5.581 -18.660 17.044 1.00 78.31 109 GLN A N 1
ATOM 885 C CA . GLN A 1 109 ? -4.311 -19.173 16.517 1.00 78.31 109 GLN A CA 1
ATOM 886 C C . GLN A 1 109 ? -3.378 -18.055 16.034 1.00 78.31 109 GLN A C 1
ATOM 888 O O . GLN A 1 109 ? -2.162 -18.172 16.163 1.00 78.31 109 GLN A O 1
ATOM 893 N N . THR A 1 110 ? -3.919 -16.952 15.504 1.00 75.38 110 THR A N 1
ATOM 894 C CA . THR A 1 110 ? -3.089 -15.791 15.132 1.00 75.38 110 THR A CA 1
ATOM 895 C C . THR A 1 110 ? -2.594 -14.992 16.339 1.00 75.38 110 THR A C 1
ATOM 897 O O . THR A 1 110 ? -1.519 -14.390 16.285 1.00 75.38 110 THR A O 1
ATOM 900 N N . LEU A 1 111 ? -3.367 -14.972 17.427 1.00 73.44 111 LEU A N 1
ATOM 901 C CA . LEU A 1 111 ? -3.079 -14.188 18.630 1.00 73.44 111 LEU A CA 1
ATOM 902 C C . LEU A 1 111 ? -2.196 -14.937 19.632 1.00 73.44 111 LEU A C 1
ATOM 904 O O . LEU A 1 111 ? -1.490 -14.299 20.414 1.00 73.44 111 LEU A O 1
ATOM 908 N N . ILE A 1 112 ? -2.222 -16.269 19.616 1.00 70.81 112 ILE A N 1
ATOM 909 C CA . ILE A 1 112 ? -1.426 -17.128 20.488 1.00 70.81 112 ILE A CA 1
ATOM 910 C C . ILE A 1 112 ? -0.360 -17.806 19.621 1.00 70.81 112 ILE A C 1
ATOM 912 O O . ILE A 1 112 ? -0.703 -18.660 18.804 1.00 70.81 112 ILE A O 1
ATOM 916 N N . PRO A 1 113 ? 0.937 -17.478 19.772 1.00 58.56 113 PRO A N 1
ATOM 917 C CA . PRO A 1 113 ? 1.975 -18.213 19.070 1.00 58.56 113 PRO A CA 1
ATOM 918 C C . PRO A 1 113 ? 1.930 -19.666 19.551 1.00 58.56 113 PRO A C 1
ATOM 920 O O . PRO A 1 113 ? 2.100 -19.947 20.736 1.00 58.56 113 PRO A O 1
ATOM 923 N N . ILE A 1 114 ? 1.648 -20.573 18.620 1.00 53.91 114 ILE A N 1
ATOM 924 C CA . ILE A 1 114 ? 1.492 -22.008 18.839 1.00 53.91 114 ILE A CA 1
ATOM 925 C C . ILE A 1 114 ? 2.757 -22.558 19.521 1.00 53.91 114 ILE A C 1
ATOM 927 O O . ILE A 1 114 ? 3.751 -22.858 18.864 1.00 53.91 114 ILE A O 1
ATOM 931 N N . THR A 1 115 ? 2.734 -22.734 20.842 1.00 46.12 115 THR A N 1
ATOM 932 C CA . THR A 1 115 ? 3.605 -23.704 21.508 1.00 46.12 115 THR A CA 1
ATOM 933 C C . THR A 1 115 ? 2.878 -25.036 21.448 1.00 46.12 115 THR A C 1
ATOM 935 O O . THR A 1 115 ? 2.034 -25.332 22.290 1.00 46.12 115 THR A O 1
ATOM 938 N N . THR A 1 116 ? 3.154 -25.832 20.418 1.00 44.44 116 THR A N 1
ATOM 939 C CA . THR A 1 116 ? 2.711 -27.225 20.352 1.00 44.44 116 THR A CA 1
ATOM 940 C C . THR A 1 116 ? 3.350 -28.011 21.501 1.00 44.44 116 THR A C 1
ATOM 942 O O . THR A 1 116 ? 4.431 -28.576 21.346 1.00 44.44 116 THR A O 1
ATOM 945 N N . THR A 1 117 ? 2.709 -28.075 22.666 1.00 41.94 117 THR A N 1
ATOM 946 C CA . THR A 1 117 ? 2.914 -29.199 23.585 1.00 41.94 117 THR A CA 1
ATOM 947 C C . THR A 1 117 ? 1.941 -30.287 23.177 1.00 41.94 117 THR A C 1
ATOM 949 O O . THR A 1 117 ? 0.833 -30.394 23.698 1.00 41.94 117 THR A O 1
ATOM 952 N N . THR A 1 118 ? 2.349 -31.060 22.176 1.00 37.34 118 THR A N 1
ATOM 953 C CA . THR A 1 118 ? 1.700 -32.305 21.788 1.00 37.34 118 THR A CA 1
ATOM 954 C C . THR A 1 118 ? 1.656 -33.217 23.010 1.00 37.34 118 THR A C 1
ATOM 956 O O . THR A 1 118 ? 2.687 -33.571 23.579 1.00 37.34 118 THR A O 1
ATOM 959 N N . THR A 1 119 ? 0.450 -33.572 23.430 1.00 41.56 119 THR A N 1
ATOM 960 C CA . THR A 1 119 ? 0.171 -34.578 24.447 1.00 41.56 119 THR A CA 1
ATOM 961 C C . THR A 1 119 ? 0.772 -35.921 24.030 1.00 41.56 119 THR A C 1
ATOM 963 O O . THR A 1 119 ? 0.295 -36.555 23.094 1.00 41.56 119 THR A O 1
ATOM 966 N N . THR A 1 120 ? 1.777 -36.404 24.757 1.00 35.12 120 THR A N 1
ATOM 967 C CA . THR A 1 120 ? 2.028 -37.842 24.899 1.00 35.12 120 THR A CA 1
ATOM 968 C C . THR A 1 120 ? 1.691 -38.238 26.333 1.00 35.12 120 THR A C 1
ATOM 970 O O . THR A 1 120 ? 2.432 -37.979 27.272 1.00 35.12 120 THR A O 1
ATOM 973 N N . ASN A 1 121 ? 0.493 -38.807 26.480 1.00 54.00 121 ASN A N 1
ATOM 974 C CA . ASN A 1 121 ? 0.023 -39.693 27.544 1.00 54.00 121 ASN A CA 1
ATOM 975 C C . ASN A 1 121 ? 0.775 -39.672 28.892 1.00 54.00 121 ASN A C 1
ATOM 977 O O . ASN A 1 121 ? 1.775 -40.363 29.048 1.00 54.00 121 ASN A O 1
ATOM 981 N N . SER A 1 122 ? 0.157 -39.110 29.934 1.00 39.91 122 SER A N 1
ATOM 982 C CA . SER A 1 122 ? -0.058 -39.881 31.168 1.00 39.91 122 SER A CA 1
ATOM 983 C C . SER A 1 122 ? -1.229 -39.312 31.971 1.00 39.91 122 SER A C 1
ATOM 985 O O . SER A 1 122 ? -1.370 -38.107 32.162 1.00 39.91 122 SER A O 1
ATOM 987 N N . LYS A 1 123 ? -2.114 -40.214 32.397 1.00 48.31 123 LYS A N 1
ATOM 988 C CA . LYS A 1 123 ? -3.177 -39.959 33.366 1.00 48.31 123 LYS A CA 1
ATOM 989 C C . LYS A 1 123 ? -2.542 -39.534 34.685 1.00 48.31 123 LYS A C 1
ATOM 991 O O . LYS A 1 123 ? -2.041 -40.401 35.383 1.00 48.31 123 LYS A O 1
ATOM 996 N N . THR A 1 124 ? -2.657 -38.267 35.053 1.00 32.78 124 THR A N 1
ATOM 997 C CA . THR A 1 124 ? -2.795 -37.824 36.445 1.00 32.78 124 THR A CA 1
ATOM 998 C C . THR A 1 124 ? -3.269 -36.383 36.427 1.00 32.78 124 THR A C 1
ATOM 1000 O O . THR A 1 124 ? -2.631 -35.514 35.847 1.00 32.78 124 THR A O 1
ATOM 1003 N N . SER A 1 125 ? -4.403 -36.154 37.069 1.00 43.44 125 SER A N 1
ATOM 1004 C CA . SER A 1 125 ? -4.899 -34.858 37.503 1.00 43.44 125 SER A CA 1
ATOM 1005 C C . SER A 1 125 ? -3.798 -34.035 38.179 1.00 43.44 125 SER A C 1
ATOM 1007 O O . SER A 1 125 ? -3.445 -34.285 39.330 1.00 43.44 125 SER A O 1
ATOM 1009 N N . SER A 1 126 ? -3.289 -33.034 37.474 1.00 37.91 126 SER A N 1
ATOM 1010 C CA . SER A 1 126 ? -2.609 -31.889 38.064 1.00 37.91 126 SER A CA 1
ATOM 1011 C C . SER A 1 126 ? -2.937 -30.661 37.224 1.00 37.91 126 SER A C 1
ATOM 1013 O O . SER A 1 126 ? -2.735 -30.618 36.014 1.00 37.91 126 SER A O 1
ATOM 1015 N N . SER A 1 127 ? -3.534 -29.687 37.898 1.00 41.72 127 SER A N 1
ATOM 1016 C CA . SER A 1 127 ? -3.845 -28.349 37.417 1.00 41.72 127 SER A CA 1
ATOM 1017 C C . SER A 1 127 ? -2.674 -27.758 36.632 1.00 41.72 127 SER A C 1
ATOM 1019 O O . SER A 1 127 ? -1.662 -27.360 37.215 1.00 41.72 127 SER A O 1
ATOM 1021 N N . SER A 1 128 ? -2.812 -27.679 35.311 1.00 41.19 128 SER A N 1
ATOM 1022 C CA . SER A 1 128 ? -1.914 -26.893 34.481 1.00 41.19 128 SER A CA 1
ATOM 1023 C C . SER A 1 128 ? -2.230 -25.420 34.706 1.00 41.19 128 SER A C 1
ATOM 1025 O O . SER A 1 128 ? -3.141 -24.855 34.103 1.00 41.19 128 SER A O 1
ATOM 1027 N N . THR A 1 129 ? -1.473 -24.801 35.604 1.00 38.84 129 THR A N 1
ATOM 1028 C CA . THR A 1 129 ? -1.333 -23.351 35.720 1.00 38.84 129 THR A CA 1
ATOM 1029 C C . THR A 1 129 ? -0.728 -22.823 34.417 1.00 38.84 129 THR A C 1
ATOM 1031 O O . THR A 1 129 ? 0.482 -22.644 34.306 1.00 38.84 129 THR A O 1
ATOM 1034 N N . THR A 1 130 ? -1.554 -22.612 33.394 1.00 46.41 130 THR A N 1
ATOM 1035 C CA . THR A 1 130 ? -1.158 -21.857 32.205 1.00 46.41 130 THR A CA 1
ATOM 1036 C C . THR A 1 130 ? -1.295 -20.383 32.543 1.00 46.41 130 THR A C 1
ATOM 1038 O O . THR A 1 130 ? -2.393 -19.846 32.681 1.00 46.41 130 THR A O 1
ATOM 1041 N N . THR A 1 131 ? -0.152 -19.749 32.753 1.00 39.78 131 THR A N 1
ATOM 1042 C CA . THR A 1 131 ? -0.019 -18.321 33.014 1.00 39.78 131 THR A CA 1
ATOM 1043 C C . THR A 1 131 ? -0.713 -17.483 31.919 1.00 39.78 131 THR A C 1
ATOM 1045 O O . THR A 1 131 ? -0.557 -17.766 30.730 1.00 39.78 131 THR A O 1
ATOM 1048 N N . PRO A 1 132 ? -1.450 -16.413 32.276 1.00 47.94 132 PRO A N 1
ATOM 1049 C CA . PRO A 1 132 ? -2.248 -15.608 31.336 1.00 47.94 132 PRO A CA 1
ATOM 1050 C C . PRO A 1 132 ? -1.423 -14.662 30.435 1.00 47.94 132 PRO A C 1
ATOM 1052 O O . PRO A 1 132 ? -1.969 -13.817 29.731 1.00 47.94 132 PRO A O 1
ATOM 1055 N N . THR A 1 133 ? -0.093 -14.778 30.414 1.00 49.41 133 THR A N 1
ATOM 1056 C CA . THR A 1 133 ? 0.794 -13.852 29.685 1.00 49.41 133 THR A CA 1
ATOM 1057 C C . THR A 1 133 ? 0.812 -14.090 28.164 1.00 49.41 133 THR A C 1
ATOM 1059 O O . THR A 1 133 ? 1.229 -13.211 27.411 1.00 49.41 133 THR A O 1
ATOM 1062 N N . SER A 1 134 ? 0.337 -15.236 27.666 1.00 54.66 134 SER A N 1
ATOM 1063 C CA . SER A 1 134 ? 0.591 -15.665 26.277 1.00 54.66 134 SER A CA 1
ATOM 1064 C C . SER A 1 134 ? -0.075 -14.787 25.193 1.00 54.66 134 SER A C 1
ATOM 1066 O O . SER A 1 134 ? 0.582 -14.409 24.222 1.00 54.66 134 SER A O 1
ATOM 1068 N N . ALA A 1 135 ? -1.328 -14.347 25.383 1.00 55.47 135 ALA A N 1
ATOM 1069 C CA . ALA A 1 135 ? -2.069 -13.583 24.363 1.00 55.47 135 ALA A CA 1
ATOM 1070 C C . ALA A 1 135 ? -1.557 -12.138 24.165 1.00 55.47 135 ALA A C 1
ATOM 1072 O O . ALA A 1 135 ? -1.411 -11.664 23.037 1.00 55.47 135 ALA A O 1
ATOM 1073 N N . ALA A 1 136 ? -1.208 -11.438 25.252 1.00 61.06 136 ALA A N 1
ATOM 1074 C CA . ALA A 1 136 ? -0.583 -10.113 25.167 1.00 61.06 136 ALA A CA 1
ATOM 1075 C C . ALA A 1 136 ? 0.803 -10.181 24.498 1.00 61.06 136 ALA A C 1
ATOM 1077 O O . ALA A 1 136 ? 1.217 -9.256 23.793 1.00 61.06 136 ALA A O 1
ATOM 1078 N N . THR A 1 137 ? 1.503 -11.305 24.677 1.00 65.81 137 THR A N 1
ATOM 1079 C CA . THR A 1 137 ? 2.819 -11.536 24.078 1.00 65.81 137 THR A CA 1
ATOM 1080 C C . THR A 1 137 ? 2.708 -11.742 22.567 1.00 65.81 137 THR A C 1
ATOM 1082 O O . THR A 1 137 ? 3.467 -11.114 21.828 1.00 65.81 137 THR A O 1
ATOM 1085 N N . GLY A 1 138 ? 1.724 -12.510 22.086 1.00 72.75 138 GLY A N 1
ATOM 1086 C CA . GLY A 1 138 ? 1.518 -12.741 20.652 1.00 72.75 138 GLY A CA 1
ATOM 1087 C C . GLY A 1 138 ? 1.193 -11.468 19.867 1.00 72.75 138 GLY A C 1
ATOM 1088 O O . GLY A 1 138 ? 1.852 -11.172 18.868 1.00 72.75 138 GLY A O 1
ATOM 1089 N N . PHE A 1 139 ? 0.285 -10.624 20.370 1.00 79.88 139 PHE A N 1
ATOM 1090 C CA . PHE A 1 139 ? 0.007 -9.330 19.732 1.00 79.88 139 PHE A CA 1
ATOM 1091 C C . PHE A 1 139 ? 1.231 -8.398 19.743 1.00 79.88 139 PHE A C 1
ATOM 1093 O O . PHE A 1 139 ? 1.503 -7.705 18.760 1.00 79.88 139 PHE A O 1
ATOM 1100 N N . SER A 1 140 ? 2.021 -8.402 20.823 1.00 82.56 140 SER A N 1
ATOM 1101 C CA . SER A 1 140 ? 3.256 -7.608 20.898 1.00 82.56 140 SER A CA 1
ATOM 1102 C C . SER A 1 140 ? 4.310 -8.056 19.872 1.00 82.56 140 SER A C 1
ATOM 1104 O O . SER A 1 140 ? 4.992 -7.215 19.282 1.00 82.56 140 SER A O 1
ATOM 1106 N N . GLN A 1 141 ? 4.396 -9.364 19.605 1.00 83.06 141 GLN A N 1
ATOM 1107 C CA . GLN A 1 141 ? 5.277 -9.959 18.599 1.00 83.06 141 GLN A CA 1
ATOM 1108 C C . GLN A 1 141 ? 4.789 -9.668 17.177 1.00 83.06 141 GLN A C 1
ATOM 1110 O O . GLN A 1 141 ? 5.581 -9.295 16.310 1.00 83.06 141 GLN A O 1
ATOM 1115 N N . LEU A 1 142 ? 3.480 -9.751 16.926 1.00 85.19 142 LEU A N 1
ATOM 1116 C CA . LEU A 1 142 ? 2.909 -9.341 15.644 1.00 85.19 142 LEU A CA 1
ATOM 1117 C C . LEU A 1 142 ? 3.166 -7.849 15.391 1.00 85.19 142 LEU A C 1
ATOM 1119 O O . LEU A 1 142 ? 3.602 -7.456 14.309 1.00 85.19 142 LEU A O 1
ATOM 1123 N N . ARG A 1 143 ? 2.982 -7.000 16.407 1.00 90.25 143 ARG A N 1
ATOM 1124 C CA . ARG A 1 143 ? 3.265 -5.563 16.314 1.00 90.25 143 ARG A CA 1
ATOM 1125 C C . ARG A 1 143 ? 4.747 -5.270 16.075 1.00 90.25 143 ARG A C 1
ATOM 1127 O O . ARG A 1 143 ? 5.074 -4.377 15.298 1.00 90.25 143 ARG A O 1
ATOM 1134 N N . SER A 1 144 ? 5.659 -5.989 16.726 1.00 92.25 144 SER A N 1
ATOM 1135 C CA . SER A 1 144 ? 7.097 -5.769 16.542 1.00 92.25 144 SER A CA 1
ATOM 1136 C C . SER A 1 144 ? 7.582 -6.233 15.164 1.00 92.25 144 SER A C 1
ATOM 1138 O O . SER A 1 144 ? 8.352 -5.516 14.523 1.00 92.25 144 SER A O 1
ATOM 1140 N N . THR A 1 145 ? 7.085 -7.370 14.667 1.00 91.25 145 THR A N 1
ATOM 1141 C CA . THR A 1 145 ? 7.410 -7.905 13.332 1.00 91.25 145 THR A CA 1
ATOM 1142 C C . THR A 1 145 ? 6.827 -7.054 12.205 1.00 91.25 145 THR A C 1
ATOM 1144 O O . THR A 1 145 ? 7.507 -6.772 11.220 1.00 91.25 145 THR A O 1
ATOM 1147 N N . THR A 1 146 ? 5.586 -6.587 12.343 1.00 93.31 146 THR A N 1
ATOM 1148 C CA . THR A 1 146 ? 4.979 -5.651 11.383 1.00 93.31 146 THR A CA 1
ATOM 1149 C C . THR A 1 146 ? 5.706 -4.309 11.376 1.00 93.31 146 THR A C 1
ATOM 1151 O O . THR A 1 146 ? 6.047 -3.805 10.306 1.00 93.31 146 THR A O 1
ATOM 1154 N N . ALA A 1 147 ? 6.040 -3.761 12.549 1.00 95.38 147 ALA A N 1
ATOM 1155 C CA . ALA A 1 147 ? 6.805 -2.521 12.643 1.00 95.38 147 ALA A CA 1
ATOM 1156 C C . ALA A 1 147 ? 8.226 -2.655 12.067 1.00 95.38 147 ALA A C 1
ATOM 1158 O O . ALA A 1 147 ? 8.716 -1.719 11.437 1.00 95.38 147 ALA A O 1
ATOM 1159 N N . SER A 1 148 ? 8.904 -3.793 12.256 1.00 96.19 148 SER A N 1
ATOM 1160 C CA . SER A 1 148 ? 10.235 -4.018 11.674 1.00 96.19 148 SER A CA 1
ATOM 1161 C C . SER A 1 148 ? 10.177 -4.143 10.152 1.00 96.19 148 SER A C 1
ATOM 1163 O O . SER A 1 148 ? 10.990 -3.525 9.467 1.00 96.19 148 SER A O 1
ATOM 1165 N N . ARG A 1 149 ? 9.176 -4.852 9.612 1.00 96.06 149 ARG A N 1
ATOM 1166 C CA . ARG A 1 149 ? 8.929 -4.934 8.165 1.00 96.06 149 ARG A CA 1
ATOM 1167 C C . ARG A 1 149 ? 8.657 -3.562 7.558 1.00 96.06 149 ARG A C 1
ATOM 1169 O O . ARG A 1 149 ? 9.245 -3.238 6.533 1.00 96.06 149 ARG A O 1
ATOM 1176 N N . LEU A 1 150 ? 7.826 -2.742 8.202 1.00 96.88 150 LEU A N 1
ATOM 1177 C CA . LEU A 1 150 ? 7.512 -1.400 7.709 1.00 96.88 150 LEU A CA 1
ATOM 1178 C C . LEU A 1 150 ? 8.753 -0.498 7.697 1.00 96.88 150 LEU A C 1
ATOM 1180 O O . LEU A 1 150 ? 9.001 0.175 6.701 1.00 96.88 150 LEU A O 1
ATOM 1184 N N . ARG A 1 151 ? 9.590 -0.559 8.742 1.00 95.94 151 ARG A N 1
ATOM 1185 C CA . ARG A 1 151 ? 10.883 0.149 8.765 1.00 95.94 151 ARG A CA 1
ATOM 1186 C C . ARG A 1 151 ? 11.846 -0.348 7.686 1.00 95.94 151 ARG A C 1
ATOM 1188 O O . ARG A 1 151 ? 12.516 0.459 7.054 1.00 95.94 151 ARG A O 1
ATOM 1195 N N . ALA A 1 152 ? 11.910 -1.658 7.446 1.00 95.88 152 ALA A N 1
ATOM 1196 C CA . ALA A 1 152 ? 12.749 -2.222 6.390 1.00 95.88 152 ALA A CA 1
ATOM 1197 C C . ALA A 1 152 ? 12.296 -1.760 4.997 1.00 95.88 152 ALA A C 1
ATOM 1199 O O . ALA A 1 152 ? 13.133 -1.408 4.168 1.00 95.88 152 ALA A O 1
ATOM 1200 N N . VAL A 1 153 ? 10.981 -1.716 4.754 1.00 96.12 153 VAL A N 1
ATOM 1201 C CA . VAL A 1 153 ? 10.413 -1.174 3.512 1.00 96.12 153 VAL A CA 1
ATOM 1202 C C . VAL A 1 153 ? 10.738 0.309 3.386 1.00 96.12 153 VAL A C 1
ATOM 1204 O O . VAL A 1 153 ? 11.270 0.705 2.356 1.00 96.12 153 VAL A O 1
ATOM 1207 N N . GLN A 1 154 ? 10.505 1.106 4.430 1.00 95.12 154 GLN A N 1
ATOM 1208 C CA . GLN A 1 154 ? 10.811 2.537 4.430 1.00 95.12 154 GLN A CA 1
ATOM 1209 C C . GLN A 1 154 ? 12.272 2.806 4.040 1.00 95.12 154 GLN A C 1
ATOM 1211 O O . GLN A 1 154 ? 12.525 3.552 3.100 1.00 95.12 154 GLN A O 1
ATOM 1216 N N . ASN A 1 155 ? 13.223 2.120 4.678 1.00 93.19 155 ASN A N 1
ATOM 1217 C CA . ASN A 1 155 ? 14.649 2.315 4.406 1.00 93.19 155 ASN A CA 1
ATOM 1218 C C . ASN A 1 155 ? 15.071 1.825 3.008 1.00 93.19 155 ASN A C 1
ATOM 1220 O O . ASN A 1 155 ? 16.056 2.300 2.451 1.00 93.19 155 ASN A O 1
ATOM 1224 N N . ASN A 1 156 ? 14.371 0.841 2.439 1.00 96.38 156 ASN A N 1
ATOM 1225 C CA . ASN A 1 156 ? 14.733 0.247 1.152 1.00 96.38 156 ASN A CA 1
ATOM 1226 C C . ASN A 1 156 ? 14.095 0.973 -0.042 1.00 96.38 156 ASN A C 1
ATOM 1228 O O . ASN A 1 156 ? 14.659 0.960 -1.136 1.00 96.38 156 ASN A O 1
ATOM 1232 N N . VAL A 1 157 ? 12.926 1.590 0.154 1.00 96.25 157 VAL A N 1
ATOM 1233 C CA . VAL A 1 157 ? 12.194 2.290 -0.909 1.00 96.25 157 VAL A CA 1
ATOM 1234 C C . VAL A 1 157 ? 12.976 3.498 -1.407 1.00 96.25 157 VAL A C 1
ATOM 1236 O O . VAL A 1 157 ? 13.092 3.653 -2.617 1.00 96.25 157 VAL A O 1
ATOM 1239 N N . GLU A 1 158 ? 13.572 4.295 -0.520 1.00 92.06 158 GLU A N 1
ATOM 1240 C CA . GLU A 1 158 ? 14.367 5.467 -0.920 1.00 92.06 158 GLU A CA 1
ATOM 1241 C C . GLU A 1 158 ? 15.521 5.072 -1.854 1.00 92.06 158 GLU A C 1
ATOM 1243 O O . GLU A 1 158 ? 15.639 5.604 -2.957 1.00 92.06 158 GLU A O 1
ATOM 1248 N N . PHE A 1 159 ? 16.297 4.049 -1.480 1.00 95.00 159 PHE A N 1
ATOM 1249 C CA . PHE A 1 159 ? 17.389 3.537 -2.312 1.00 95.00 159 PHE A CA 1
ATOM 1250 C C . PHE A 1 159 ? 16.900 2.943 -3.642 1.00 95.00 159 PHE A C 1
ATOM 1252 O O . PHE A 1 159 ? 17.523 3.140 -4.683 1.00 95.00 159 PHE A O 1
ATOM 1259 N N . LYS A 1 160 ? 15.777 2.211 -3.640 1.00 96.88 160 LYS A N 1
ATOM 1260 C CA . LYS A 1 160 ? 15.202 1.652 -4.874 1.00 96.88 160 LYS A CA 1
ATOM 1261 C C . LYS A 1 160 ? 14.719 2.734 -5.832 1.00 96.88 160 LYS A C 1
ATOM 1263 O O . LYS A 1 160 ? 14.885 2.576 -7.038 1.00 96.88 160 LYS A O 1
ATOM 1268 N N . VAL A 1 161 ? 14.117 3.800 -5.310 1.00 97.12 161 VAL A N 1
ATOM 1269 C CA . VAL A 1 161 ? 13.661 4.935 -6.117 1.00 97.12 161 VAL A CA 1
ATOM 1270 C C . VAL A 1 161 ? 14.857 5.661 -6.729 1.00 97.12 161 VAL A C 1
ATOM 1272 O O . VAL A 1 161 ? 14.832 5.941 -7.924 1.00 97.12 161 VAL A O 1
ATOM 1275 N N . ASP A 1 162 ? 15.923 5.882 -5.960 1.00 96.94 162 ASP A N 1
ATOM 1276 C CA . ASP A 1 162 ? 17.156 6.493 -6.469 1.00 96.94 162 ASP A CA 1
ATOM 1277 C C . ASP A 1 162 ? 17.835 5.618 -7.538 1.00 96.94 162 ASP A C 1
ATOM 1279 O O . ASP A 1 162 ? 18.146 6.074 -8.638 1.00 96.94 162 ASP A O 1
ATOM 1283 N N . SER A 1 163 ? 17.948 4.309 -7.287 1.00 96.75 163 SER A N 1
ATOM 1284 C CA . SER A 1 163 ? 18.481 3.358 -8.268 1.00 96.75 163 SER A CA 1
ATOM 1285 C C . SER A 1 163 ? 17.646 3.307 -9.552 1.00 96.75 163 SER A C 1
ATOM 1287 O O . SER A 1 163 ? 18.208 3.185 -10.645 1.00 96.75 163 SER A O 1
ATOM 1289 N N . LEU A 1 164 ? 16.319 3.411 -9.443 1.00 97.75 164 LEU A N 1
ATOM 1290 C CA . LEU A 1 164 ? 15.438 3.496 -10.602 1.00 97.75 164 LEU A CA 1
ATOM 1291 C C . LEU A 1 164 ? 15.685 4.796 -11.375 1.00 97.75 164 LEU A C 1
ATOM 1293 O O . LEU A 1 164 ? 15.844 4.740 -12.594 1.00 97.75 164 LEU A O 1
ATOM 1297 N N . ALA A 1 165 ? 15.762 5.938 -10.690 1.00 97.69 165 ALA A N 1
ATOM 1298 C CA . ALA A 1 165 ? 16.021 7.232 -11.314 1.00 97.69 165 ALA A CA 1
ATOM 1299 C C . ALA A 1 165 ? 17.360 7.244 -12.073 1.00 97.69 165 ALA A C 1
ATOM 1301 O O . ALA A 1 165 ? 17.401 7.635 -13.242 1.00 97.69 165 ALA A O 1
ATOM 1302 N N . ASP A 1 166 ? 18.428 6.721 -11.466 1.00 97.81 166 ASP A N 1
ATOM 1303 C CA . ASP A 1 166 ? 19.734 6.572 -12.116 1.00 97.81 166 ASP A CA 1
ATOM 1304 C C . ASP A 1 166 ? 19.672 5.618 -13.324 1.00 97.81 166 ASP A C 1
ATOM 1306 O O . ASP A 1 166 ? 20.236 5.902 -14.384 1.00 97.81 166 ASP A O 1
ATOM 1310 N N . SER A 1 167 ? 18.925 4.511 -13.226 1.00 97.50 167 SER A N 1
ATOM 1311 C CA . SER A 1 167 ? 18.745 3.586 -14.355 1.00 97.50 167 SER A CA 1
ATOM 1312 C C . SER A 1 167 ? 17.998 4.224 -15.533 1.00 97.50 167 SER A C 1
ATOM 1314 O O . SER A 1 167 ? 18.395 4.027 -16.684 1.00 97.50 167 SER A O 1
ATOM 1316 N N . ILE A 1 168 ? 16.973 5.037 -15.257 1.00 98.12 168 ILE A N 1
ATOM 1317 C CA . ILE A 1 168 ? 16.218 5.783 -16.268 1.00 98.12 168 ILE A CA 1
ATOM 1318 C C . ILE A 1 168 ? 17.124 6.821 -16.922 1.00 98.12 168 ILE A C 1
ATOM 1320 O O . ILE A 1 168 ? 17.169 6.896 -18.147 1.00 98.12 168 ILE A O 1
ATOM 1324 N N . HIS A 1 169 ? 17.905 7.565 -16.136 1.00 97.88 169 HIS A N 1
ATOM 1325 C CA . HIS A 1 169 ? 18.842 8.546 -16.676 1.00 97.88 169 HIS A CA 1
ATOM 1326 C C . HIS A 1 169 ? 19.913 7.893 -17.566 1.00 97.88 169 HIS A C 1
ATOM 1328 O O . HIS A 1 169 ? 20.191 8.360 -18.672 1.00 97.88 169 HIS A O 1
ATOM 1334 N N . LYS A 1 170 ? 20.473 6.755 -17.136 1.00 98.38 170 LYS A N 1
ATOM 1335 C CA . LYS A 1 170 ? 21.421 5.967 -17.940 1.00 98.38 170 LYS A CA 1
ATOM 1336 C C . LYS A 1 170 ? 20.791 5.430 -19.221 1.00 98.38 170 LYS A C 1
ATOM 1338 O O . LYS A 1 170 ? 21.465 5.387 -20.250 1.00 98.38 170 LYS A O 1
ATOM 1343 N N . MET A 1 171 ? 19.535 4.994 -19.170 1.00 98.19 171 MET A N 1
ATOM 1344 C CA . MET A 1 171 ? 18.799 4.535 -20.347 1.00 98.19 171 MET A CA 1
ATOM 1345 C C . MET A 1 171 ? 18.568 5.683 -21.328 1.00 98.19 171 MET A C 1
ATOM 1347 O O . MET A 1 171 ? 18.874 5.526 -22.506 1.00 98.19 171 MET A O 1
ATOM 1351 N N . ASP A 1 172 ? 18.106 6.835 -20.851 1.00 98.06 172 ASP A N 1
ATOM 1352 C CA . ASP A 1 172 ? 17.867 8.016 -21.682 1.00 98.06 172 ASP A CA 1
ATOM 1353 C C . ASP A 1 172 ? 19.161 8.477 -22.374 1.00 98.06 172 ASP A C 1
ATOM 1355 O O . ASP A 1 172 ? 19.217 8.645 -23.593 1.00 98.06 172 ASP A O 1
ATOM 1359 N N . LEU A 1 173 ? 20.274 8.508 -21.634 1.00 97.75 173 LEU A N 1
ATOM 1360 C CA . LEU A 1 173 ? 21.587 8.805 -22.205 1.00 97.75 173 LEU A CA 1
ATOM 1361 C C . LEU A 1 173 ? 22.009 7.782 -23.277 1.00 97.75 173 LEU A C 1
ATOM 1363 O O . LEU A 1 173 ? 22.567 8.152 -24.316 1.00 97.75 173 LEU A O 1
ATOM 1367 N N . ARG A 1 174 ? 21.736 6.488 -23.065 1.00 98.00 174 ARG A N 1
ATOM 1368 C CA . ARG A 1 174 ? 22.000 5.438 -24.065 1.00 98.00 174 ARG A CA 1
ATOM 1369 C C . ARG A 1 174 ? 21.129 5.600 -25.306 1.00 98.00 174 ARG A C 1
ATOM 1371 O O . ARG A 1 174 ? 21.634 5.418 -26.407 1.00 98.00 174 ARG A O 1
ATOM 1378 N N . VAL A 1 175 ? 19.864 5.975 -25.151 1.00 98.25 175 VAL A N 1
ATOM 1379 C CA . VAL A 1 175 ? 18.956 6.232 -26.276 1.00 98.25 175 VAL A CA 1
ATOM 1380 C C . VAL A 1 175 ? 19.437 7.430 -27.091 1.00 98.25 175 VAL A C 1
ATOM 1382 O O . VAL A 1 175 ? 19.586 7.314 -28.306 1.00 98.25 175 VAL A O 1
ATOM 1385 N N . VAL A 1 176 ? 19.781 8.546 -26.443 1.00 98.19 176 VAL A N 1
ATOM 1386 C CA . VAL A 1 176 ? 20.300 9.742 -27.130 1.00 98.19 176 VAL A CA 1
ATOM 1387 C C . VAL A 1 176 ? 21.608 9.435 -27.863 1.00 98.19 176 VAL A C 1
ATOM 1389 O O . VAL A 1 176 ? 21.798 9.830 -29.016 1.00 98.19 176 VAL A O 1
ATOM 1392 N N . THR A 1 177 ? 22.527 8.711 -27.223 1.00 97.94 177 THR A N 1
ATOM 1393 C CA . THR A 1 177 ? 23.796 8.331 -27.861 1.00 97.94 177 THR A CA 1
ATOM 1394 C C . THR A 1 177 ? 23.592 7.348 -29.010 1.00 97.94 177 THR A C 1
ATOM 1396 O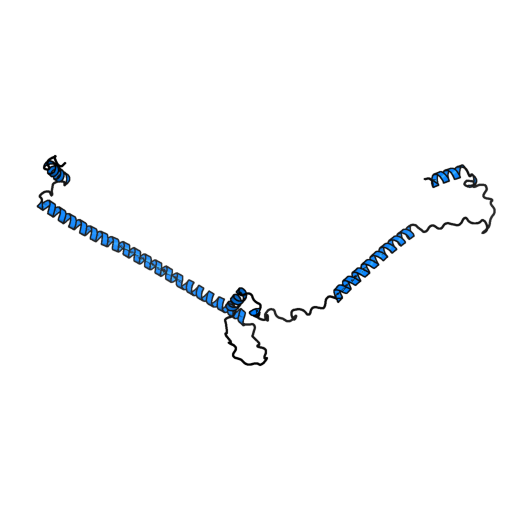 O . THR A 1 177 ? 24.196 7.545 -30.064 1.00 97.94 177 THR A O 1
ATOM 1399 N N . ALA A 1 178 ? 22.718 6.349 -28.863 1.00 98.38 178 ALA A N 1
ATOM 1400 C CA . ALA A 1 178 ? 22.353 5.432 -29.939 1.00 98.38 178 ALA A CA 1
ATOM 1401 C C . ALA A 1 178 ? 21.713 6.172 -31.122 1.00 98.38 178 ALA A C 1
ATOM 1403 O O . ALA A 1 178 ? 22.101 5.919 -32.260 1.00 98.38 178 ALA A O 1
ATOM 1404 N N . GLY A 1 179 ? 20.826 7.140 -30.864 1.00 97.69 179 GLY A N 1
ATOM 1405 C CA . GLY A 1 179 ? 20.230 8.001 -31.889 1.00 97.69 179 GLY A CA 1
ATOM 1406 C C . GLY A 1 179 ? 21.289 8.736 -32.712 1.00 97.69 179 GLY A C 1
ATOM 1407 O O . GLY A 1 179 ? 21.323 8.609 -33.932 1.00 97.69 179 GLY A O 1
ATOM 1408 N N . ARG A 1 180 ? 22.257 9.384 -32.051 1.00 97.75 180 ARG A N 1
ATOM 1409 C CA . ARG A 1 180 ? 23.375 10.069 -32.735 1.00 97.75 180 ARG A CA 1
ATOM 1410 C C . ARG A 1 180 ? 24.276 9.130 -33.540 1.00 97.75 180 ARG A C 1
ATOM 1412 O O . ARG A 1 180 ? 24.915 9.562 -34.499 1.00 97.75 180 ARG A O 1
ATOM 1419 N N . GLN A 1 181 ? 24.425 7.876 -33.112 1.00 98.12 181 GLN A N 1
ATOM 1420 C CA . GLN A 1 181 ? 25.199 6.879 -33.860 1.00 98.12 181 GLN A CA 1
ATOM 1421 C C . GLN A 1 181 ? 24.409 6.384 -35.074 1.00 98.12 181 GLN A C 1
ATOM 1423 O O . GLN A 1 181 ? 24.971 6.296 -36.162 1.00 98.12 181 GLN A O 1
ATOM 1428 N N . ALA A 1 182 ? 23.110 6.128 -34.910 1.00 98.12 182 ALA A N 1
ATOM 1429 C CA . ALA A 1 182 ? 22.219 5.754 -36.001 1.00 98.12 182 ALA A CA 1
ATOM 1430 C C . ALA A 1 182 ? 22.152 6.853 -37.071 1.00 98.12 182 ALA A C 1
ATOM 1432 O O . ALA A 1 182 ? 22.316 6.553 -38.249 1.00 98.12 182 ALA A O 1
ATOM 1433 N N . GLU A 1 183 ? 22.024 8.123 -36.675 1.00 97.75 183 GLU A N 1
ATOM 1434 C CA . GLU A 1 183 ? 22.077 9.274 -37.587 1.00 97.75 183 GLU A CA 1
ATOM 1435 C C . GLU A 1 183 ? 23.394 9.331 -38.368 1.00 97.75 183 GLU A C 1
ATOM 1437 O O . GLU A 1 183 ? 23.380 9.523 -39.581 1.00 97.75 183 GLU A O 1
ATOM 1442 N N . ARG A 1 184 ? 24.538 9.096 -37.708 1.00 98.00 184 ARG A N 1
ATOM 1443 C CA . ARG A 1 184 ? 25.844 9.042 -38.386 1.00 98.00 184 ARG A CA 1
ATOM 1444 C C . ARG A 1 184 ? 25.943 7.886 -39.378 1.00 98.00 184 ARG A C 1
ATOM 1446 O O . ARG A 1 184 ? 26.447 8.083 -40.480 1.00 98.00 184 ARG A O 1
ATOM 1453 N N . VAL A 1 185 ? 25.459 6.697 -39.021 1.00 98.19 185 VAL A N 1
ATOM 1454 C CA . VAL A 1 185 ? 25.448 5.539 -39.931 1.00 98.19 185 VAL A CA 1
ATOM 1455 C C . VAL A 1 185 ? 24.523 5.792 -41.121 1.00 98.19 185 VAL A C 1
ATOM 1457 O O . VAL A 1 185 ? 24.914 5.524 -42.256 1.00 98.19 185 VAL A O 1
ATOM 1460 N N . LEU A 1 186 ? 23.336 6.357 -40.888 1.00 97.75 186 LEU A N 1
ATOM 1461 C CA . LEU A 1 186 ? 22.409 6.736 -41.952 1.00 97.75 186 LEU A CA 1
ATOM 1462 C C . LEU A 1 186 ? 23.022 7.791 -42.873 1.00 97.75 186 LEU A C 1
ATOM 1464 O O . LEU A 1 186 ? 22.974 7.611 -44.087 1.00 97.75 186 LEU A O 1
ATOM 1468 N N . ALA A 1 187 ? 23.672 8.821 -42.327 1.00 97.75 187 ALA A N 1
ATOM 1469 C CA . ALA A 1 187 ? 24.366 9.839 -43.111 1.00 97.75 187 ALA A CA 1
ATOM 1470 C C . ALA A 1 187 ? 25.439 9.219 -44.022 1.00 97.75 187 ALA A C 1
ATOM 1472 O O . ALA A 1 187 ? 25.368 9.400 -45.238 1.00 97.75 187 ALA A O 1
ATOM 1473 N N . LEU A 1 188 ? 26.342 8.395 -43.475 1.00 97.94 188 LEU A N 1
ATOM 1474 C CA . LEU A 1 188 ? 27.370 7.690 -44.256 1.00 97.94 188 LEU A CA 1
ATOM 1475 C C . LEU A 1 188 ? 26.766 6.751 -45.310 1.00 97.94 188 LEU A C 1
ATOM 1477 O O . LEU A 1 188 ? 27.286 6.633 -46.420 1.00 97.94 188 LEU A O 1
ATOM 1481 N N . SER A 1 189 ? 25.666 6.068 -44.979 1.00 97.06 189 SER A N 1
ATOM 1482 C CA . SER A 1 189 ? 24.973 5.197 -45.933 1.00 97.06 189 SER A CA 1
ATOM 1483 C C . SER A 1 189 ? 24.325 5.994 -47.067 1.00 97.06 189 SER A C 1
ATOM 1485 O O . SER A 1 189 ? 24.399 5.577 -48.220 1.00 97.06 189 SER A O 1
ATOM 1487 N N . SER A 1 190 ? 23.758 7.164 -46.758 1.00 97.44 190 SER A N 1
ATOM 1488 C CA . SER A 1 190 ? 23.139 8.055 -47.738 1.00 97.44 190 SER A CA 1
ATOM 1489 C C . SER A 1 190 ? 24.176 8.686 -48.665 1.00 97.44 190 SER A C 1
ATOM 1491 O O . SER A 1 190 ? 23.931 8.807 -49.862 1.00 97.44 190 SER A O 1
ATOM 1493 N N . GLU A 1 191 ? 25.355 9.020 -48.137 1.00 97.50 191 GLU A N 1
ATOM 1494 C CA . GLU A 1 191 ? 26.479 9.546 -48.908 1.00 97.50 191 GLU A CA 1
ATOM 1495 C C . GLU A 1 191 ? 27.020 8.485 -49.867 1.00 97.50 191 GLU A C 1
ATOM 1497 O O . GLU A 1 191 ? 27.067 8.721 -51.069 1.00 97.50 191 GLU A O 1
ATOM 1502 N N . ARG A 1 192 ? 27.294 7.266 -49.382 1.00 97.25 192 ARG A N 1
ATOM 1503 C CA . ARG A 1 192 ? 27.715 6.152 -50.251 1.00 97.25 192 ARG A CA 1
ATOM 1504 C C . ARG A 1 192 ? 26.677 5.780 -51.304 1.00 97.25 192 ARG A C 1
ATOM 1506 O O . ARG A 1 192 ? 27.044 5.373 -52.405 1.00 97.25 192 ARG A O 1
ATOM 1513 N N . LEU A 1 193 ? 25.388 5.864 -50.971 1.00 96.00 193 LEU A N 1
ATOM 1514 C CA . LEU A 1 193 ? 24.320 5.619 -51.936 1.00 96.00 193 LEU A CA 1
ATOM 1515 C C . LEU A 1 193 ? 24.321 6.696 -53.028 1.00 96.00 193 LEU A C 1
ATOM 1517 O O . LEU A 1 193 ? 24.257 6.348 -54.203 1.00 96.00 193 LEU A O 1
ATOM 1521 N N . ARG A 1 194 ? 24.483 7.972 -52.653 1.00 94.00 194 ARG A N 1
ATOM 1522 C CA . ARG A 1 194 ? 24.635 9.080 -53.606 1.00 94.00 194 ARG A CA 1
ATOM 1523 C C . ARG A 1 194 ? 25.880 8.947 -54.472 1.00 94.00 194 ARG A C 1
ATOM 1525 O O . ARG A 1 194 ? 25.783 9.132 -55.677 1.00 94.00 194 ARG A O 1
ATOM 1532 N N . GLU A 1 195 ? 27.027 8.584 -53.901 1.00 95.38 195 GLU A N 1
ATOM 1533 C CA . GLU A 1 195 ? 28.259 8.349 -54.665 1.00 95.38 195 GLU A CA 1
ATOM 1534 C C . GLU A 1 195 ? 28.069 7.257 -55.724 1.00 95.38 195 GLU A C 1
ATOM 1536 O O . GLU A 1 195 ? 28.505 7.420 -56.865 1.00 95.38 195 GLU A O 1
ATOM 1541 N N . ARG A 1 196 ? 27.395 6.154 -55.364 1.00 94.69 196 ARG A N 1
ATOM 1542 C CA . ARG A 1 196 ? 27.066 5.073 -56.305 1.00 94.69 196 ARG A CA 1
ATOM 1543 C C . ARG A 1 196 ? 26.102 5.539 -57.390 1.00 94.69 196 ARG A C 1
ATOM 1545 O O . ARG A 1 196 ? 26.391 5.327 -58.563 1.00 94.69 196 ARG A O 1
ATOM 1552 N N . GLU A 1 197 ? 25.019 6.218 -57.019 1.00 91.06 197 GLU A N 1
ATOM 1553 C CA . GLU A 1 197 ? 24.048 6.765 -57.974 1.00 91.06 197 GLU A CA 1
ATOM 1554 C C . GLU A 1 197 ? 24.718 7.756 -58.941 1.00 91.06 197 GLU A C 1
ATOM 1556 O O . GLU A 1 197 ? 24.508 7.703 -60.151 1.00 91.06 197 GLU A O 1
ATOM 1561 N N . GLU A 1 198 ? 25.592 8.633 -58.446 1.00 90.69 198 GLU A N 1
ATOM 1562 C CA . GLU A 1 198 ? 26.352 9.557 -59.286 1.00 90.69 198 GLU A CA 1
ATOM 1563 C C . GLU A 1 198 ? 27.354 8.851 -60.200 1.00 90.69 198 GLU A C 1
ATOM 1565 O O . GLU A 1 198 ? 27.533 9.279 -61.341 1.00 90.69 198 GLU A O 1
ATOM 1570 N N . ALA A 1 199 ? 28.033 7.806 -59.721 1.00 91.88 199 ALA A N 1
ATOM 1571 C CA . ALA A 1 199 ? 28.946 7.016 -60.539 1.00 91.88 199 ALA A CA 1
ATOM 1572 C C . ALA A 1 199 ? 28.193 6.306 -61.674 1.00 91.88 199 ALA A C 1
ATOM 1574 O O . ALA A 1 199 ? 28.632 6.363 -62.822 1.00 91.88 199 ALA A O 1
ATOM 1575 N N . GLU A 1 200 ? 27.029 5.722 -61.389 1.00 89.44 200 GLU A N 1
ATOM 1576 C CA . GLU A 1 200 ? 26.159 5.109 -62.398 1.00 89.44 200 GLU A CA 1
ATOM 1577 C C . GLU A 1 200 ? 25.633 6.146 -63.398 1.00 89.44 200 GLU A C 1
ATOM 1579 O O . GLU A 1 200 ? 25.714 5.935 -64.609 1.00 89.44 200 GLU A O 1
ATOM 1584 N N . ARG A 1 201 ? 25.197 7.321 -62.926 1.00 87.69 201 ARG A N 1
ATOM 1585 C CA . ARG A 1 201 ? 24.783 8.434 -63.799 1.00 87.69 201 ARG A CA 1
ATOM 1586 C C . ARG A 1 201 ? 25.927 8.965 -64.664 1.00 87.69 201 ARG A C 1
ATOM 1588 O O . ARG A 1 201 ? 25.694 9.367 -65.802 1.00 87.69 201 ARG A O 1
ATOM 1595 N N . ARG A 1 202 ? 27.168 8.960 -64.162 1.00 88.00 202 ARG A N 1
ATOM 1596 C CA . ARG A 1 202 ? 28.371 9.301 -64.945 1.00 88.00 202 ARG A CA 1
ATOM 1597 C C . ARG A 1 202 ? 28.652 8.257 -66.020 1.00 88.00 202 ARG A C 1
ATOM 1599 O O . ARG A 1 202 ? 28.891 8.644 -67.158 1.00 88.00 202 ARG A O 1
ATOM 1606 N N . LEU A 1 203 ? 28.587 6.966 -65.685 1.00 88.56 203 LEU A N 1
ATOM 1607 C CA . LEU A 1 203 ? 28.775 5.871 -66.647 1.00 88.56 203 LEU A CA 1
ATOM 1608 C C . LEU A 1 203 ? 27.705 5.884 -67.745 1.00 88.56 203 LEU A C 1
ATOM 1610 O O . LEU A 1 203 ? 28.023 5.679 -68.912 1.00 88.56 203 LEU A O 1
ATOM 1614 N N . ALA A 1 204 ? 26.457 6.186 -67.387 1.00 86.44 204 ALA A N 1
ATOM 1615 C CA . ALA A 1 204 ? 25.360 6.347 -68.335 1.00 86.44 204 ALA A CA 1
ATOM 1616 C C . ALA A 1 204 ? 25.421 7.667 -69.134 1.00 86.44 204 ALA A C 1
ATOM 1618 O O . ALA A 1 204 ? 24.617 7.868 -70.041 1.00 86.44 204 ALA A O 1
ATOM 1619 N N . GLY A 1 205 ? 26.326 8.593 -68.790 1.00 85.94 205 GLY A N 1
ATOM 1620 C CA . GLY A 1 205 ? 26.422 9.922 -69.404 1.00 85.94 205 GLY A CA 1
ATOM 1621 C C . GLY A 1 205 ? 25.267 10.878 -69.064 1.00 85.94 205 GLY A C 1
ATOM 1622 O O . GLY A 1 205 ? 25.228 11.991 -69.580 1.00 85.94 205 GLY A O 1
ATOM 1623 N N . THR A 1 206 ? 24.345 10.494 -68.174 1.00 84.38 206 THR A N 1
ATOM 1624 C CA . THR A 1 206 ? 23.132 11.251 -67.799 1.00 84.38 206 THR A CA 1
ATOM 1625 C C . THR A 1 206 ? 23.305 12.099 -66.531 1.00 84.38 206 THR A C 1
ATOM 1627 O O . THR A 1 206 ? 22.328 12.517 -65.906 1.00 84.38 206 THR A O 1
ATOM 1630 N N . LYS A 1 207 ? 24.551 12.377 -66.122 1.00 79.62 207 LYS A N 1
ATOM 1631 C CA . LYS A 1 207 ? 24.868 13.131 -64.895 1.00 79.62 207 LYS A CA 1
ATOM 1632 C C . LYS A 1 207 ? 24.235 14.531 -64.863 1.00 79.62 207 LYS A C 1
ATOM 1634 O O . LYS A 1 207 ? 23.618 14.883 -63.864 1.00 79.62 207 LYS A O 1
ATOM 1639 N N . GLU A 1 208 ? 24.363 15.292 -65.949 1.00 80.62 208 GLU A N 1
ATOM 1640 C CA . GLU A 1 208 ? 23.906 16.692 -66.035 1.00 80.62 208 GLU A CA 1
ATOM 1641 C C . GLU A 1 208 ? 22.431 16.828 -66.461 1.00 80.62 208 GLU A C 1
ATOM 1643 O O . GLU A 1 208 ? 21.896 17.933 -66.481 1.00 80.62 208 GLU A O 1
ATOM 1648 N N . MET A 1 209 ? 21.750 15.722 -66.795 1.00 80.25 209 MET A N 1
ATOM 1649 C CA . MET A 1 209 ? 20.333 15.752 -67.174 1.00 80.25 209 MET A CA 1
ATOM 1650 C C . MET A 1 209 ? 19.426 15.385 -65.993 1.00 80.25 209 MET A C 1
ATOM 1652 O O . MET A 1 209 ? 19.712 14.424 -65.265 1.00 80.25 209 MET A O 1
ATOM 1656 N N . PRO A 1 210 ? 18.305 16.102 -65.790 1.00 85.25 210 PRO A N 1
ATOM 1657 C CA . PRO A 1 210 ? 17.305 15.709 -64.812 1.00 85.25 210 PRO A CA 1
ATOM 1658 C C . PRO A 1 210 ? 16.650 14.385 -65.232 1.00 85.25 210 PRO A C 1
ATOM 1660 O O . PRO A 1 210 ? 16.323 14.172 -66.398 1.00 85.25 210 PRO A O 1
ATOM 1663 N N . VAL A 1 211 ? 16.407 13.496 -64.263 1.00 84.38 211 VAL A N 1
ATOM 1664 C CA . VAL A 1 211 ? 15.852 12.142 -64.488 1.00 84.38 211 VAL A CA 1
ATOM 1665 C C . VAL A 1 211 ? 14.545 12.176 -65.293 1.00 84.38 211 VAL A C 1
ATOM 1667 O O . VAL A 1 211 ? 14.285 11.299 -66.110 1.00 84.38 211 VAL A O 1
ATOM 1670 N N . ILE A 1 212 ? 13.744 13.228 -65.115 1.00 88.31 212 ILE A N 1
ATOM 1671 C CA . ILE A 1 212 ? 12.471 13.429 -65.815 1.00 88.31 212 ILE A CA 1
ATOM 1672 C C . ILE A 1 212 ? 12.672 13.593 -67.331 1.00 88.31 212 ILE A C 1
ATOM 1674 O O . ILE A 1 212 ? 11.865 13.082 -68.104 1.00 88.31 212 ILE A O 1
ATOM 1678 N N . GLU A 1 213 ? 13.744 14.250 -67.780 1.00 86.38 213 GLU A N 1
ATOM 1679 C CA . GLU A 1 213 ? 14.048 14.377 -69.212 1.00 86.38 213 GLU A CA 1
ATOM 1680 C C . GLU A 1 213 ? 14.529 13.057 -69.814 1.00 86.38 213 GLU A C 1
ATOM 1682 O O . GLU A 1 213 ? 14.121 12.718 -70.925 1.00 86.38 213 GLU A O 1
ATOM 1687 N N . VAL A 1 214 ? 15.313 12.276 -69.063 1.00 85.31 214 VAL A N 1
ATOM 1688 C CA . VAL A 1 214 ? 15.732 10.922 -69.467 1.00 85.31 214 VAL A CA 1
ATOM 1689 C C . VAL A 1 214 ? 14.517 10.002 -69.614 1.00 85.31 214 VAL A C 1
ATOM 1691 O O . VAL A 1 214 ? 14.384 9.288 -70.603 1.00 85.31 214 VAL A O 1
ATOM 1694 N N . LEU A 1 215 ? 13.581 10.047 -68.666 1.00 86.88 215 LEU A N 1
ATOM 1695 C CA . LEU A 1 215 ? 12.348 9.262 -68.743 1.00 86.88 215 LEU A CA 1
ATOM 1696 C C . LEU A 1 215 ? 11.437 9.729 -69.883 1.00 86.88 215 LEU A C 1
ATOM 1698 O O . LEU A 1 215 ? 10.834 8.902 -70.562 1.00 86.88 215 LEU A O 1
ATOM 1702 N N . ARG A 1 216 ? 11.355 11.040 -70.139 1.00 88.25 216 ARG A N 1
ATOM 1703 C CA . ARG A 1 216 ? 10.567 11.588 -71.252 1.00 88.25 216 ARG A CA 1
ATOM 1704 C C . ARG A 1 216 ? 11.164 11.223 -72.612 1.00 88.25 216 ARG A C 1
ATOM 1706 O O . ARG A 1 216 ? 10.404 10.976 -73.547 1.00 88.25 216 ARG A O 1
ATOM 1713 N N . SER A 1 217 ? 12.492 11.174 -72.738 1.00 84.75 217 SER A N 1
ATOM 1714 C CA . SER A 1 217 ? 13.152 10.745 -73.975 1.00 84.75 217 SER A CA 1
ATOM 1715 C C . SER A 1 217 ? 12.972 9.245 -74.214 1.00 84.75 217 SER A C 1
ATOM 1717 O O . SER A 1 217 ? 12.587 8.864 -75.315 1.00 84.75 217 SER A O 1
ATOM 1719 N N . LEU A 1 218 ? 13.118 8.408 -73.181 1.00 84.69 218 LEU A N 1
ATOM 1720 C CA . LEU A 1 218 ? 12.808 6.976 -73.255 1.00 84.69 218 LEU A CA 1
ATOM 1721 C C . LEU A 1 218 ? 11.333 6.723 -73.592 1.00 84.69 218 LEU A C 1
ATOM 1723 O O . LEU A 1 218 ? 11.037 5.905 -74.457 1.00 84.69 218 LEU A O 1
ATOM 1727 N N . GLY A 1 219 ? 10.411 7.467 -72.977 1.00 87.06 219 GLY A N 1
ATOM 1728 C CA . GLY A 1 219 ? 8.979 7.383 -73.271 1.00 87.06 219 GLY A CA 1
ATOM 1729 C C . GLY A 1 219 ? 8.625 7.814 -74.696 1.00 87.06 219 GLY A C 1
ATOM 1730 O O . GLY A 1 219 ? 7.696 7.272 -75.276 1.00 87.06 219 GLY A O 1
ATOM 1731 N N . ARG A 1 220 ? 9.392 8.736 -75.293 1.00 83.38 220 ARG A N 1
ATOM 1732 C CA . ARG A 1 220 ? 9.242 9.129 -76.705 1.00 83.38 220 ARG A CA 1
ATOM 1733 C C . ARG A 1 220 ? 9.815 8.095 -77.681 1.00 83.38 220 ARG A C 1
ATOM 1735 O O . ARG A 1 220 ? 9.416 8.075 -78.840 1.00 83.38 220 ARG A O 1
ATOM 1742 N N . ILE A 1 221 ? 10.773 7.284 -77.234 1.00 81.19 221 ILE A N 1
ATOM 1743 C CA . ILE A 1 221 ? 11.382 6.195 -78.014 1.00 81.19 221 ILE A CA 1
ATOM 1744 C C . ILE A 1 221 ? 10.533 4.916 -77.928 1.00 81.19 221 ILE A C 1
ATOM 1746 O O . ILE A 1 221 ? 10.635 4.048 -78.795 1.00 81.19 221 ILE A O 1
ATOM 1750 N N . LEU A 1 222 ? 9.667 4.803 -76.919 1.00 78.00 222 LEU A N 1
ATOM 1751 C CA . LEU A 1 222 ? 8.714 3.709 -76.813 1.00 78.00 222 LEU A CA 1
ATOM 1752 C C . LEU A 1 222 ? 7.550 3.939 -77.802 1.00 78.00 222 LEU A C 1
ATOM 1754 O O . LEU A 1 222 ? 6.960 5.020 -77.793 1.00 78.00 222 LEU A O 1
ATOM 1758 N N . PRO A 1 223 ? 7.210 2.970 -78.672 1.00 72.94 223 PRO A N 1
ATOM 1759 C CA . PRO A 1 223 ? 6.073 3.118 -79.576 1.00 72.94 223 PRO A CA 1
ATOM 1760 C C . PRO A 1 223 ? 4.779 3.260 -78.762 1.00 72.94 223 PRO A C 1
ATOM 1762 O O . PRO A 1 223 ? 4.571 2.508 -77.814 1.00 72.94 223 PRO A O 1
ATOM 1765 N N . GLU A 1 224 ? 3.883 4.173 -79.152 1.00 64.69 224 GLU A N 1
ATOM 1766 C CA . GLU A 1 224 ? 2.584 4.415 -78.483 1.00 64.69 224 GLU A CA 1
ATOM 1767 C C . GLU A 1 224 ? 1.631 3.198 -78.467 1.00 64.69 224 GLU A C 1
ATOM 1769 O O . GLU A 1 224 ? 0.528 3.281 -77.935 1.00 64.69 224 GLU A O 1
ATOM 1774 N N . ASN A 1 225 ? 2.040 2.052 -79.011 1.00 57.91 225 ASN A N 1
ATOM 1775 C CA . ASN A 1 225 ? 1.207 0.866 -79.147 1.00 57.91 225 ASN A CA 1
ATOM 1776 C C . ASN A 1 225 ? 1.706 -0.260 -78.229 1.00 57.91 225 ASN A C 1
ATOM 1778 O O . ASN A 1 225 ? 2.393 -1.187 -78.655 1.00 57.91 225 ASN A O 1
ATOM 1782 N N . GLY A 1 226 ? 1.378 -0.131 -76.946 1.00 56.31 226 GLY A N 1
ATOM 1783 C CA . GLY A 1 226 ? 1.564 -1.154 -75.918 1.00 56.31 226 GLY A CA 1
ATOM 1784 C C . GLY A 1 226 ? 0.252 -1.428 -75.188 1.00 56.31 226 GLY A C 1
ATOM 1785 O O . GLY A 1 226 ? 0.163 -1.187 -73.986 1.00 56.31 226 GLY A O 1
ATOM 1786 N N . GLY A 1 227 ? -0.753 -1.880 -75.943 1.00 42.12 227 GLY A N 1
ATOM 1787 C CA . GLY A 1 227 ? -2.017 -2.468 -75.499 1.00 42.12 227 GLY A CA 1
ATOM 1788 C C . GLY A 1 227 ? -2.349 -3.654 -76.393 1.00 42.12 227 GLY A C 1
ATOM 1789 O O . GLY A 1 227 ? -2.044 -3.556 -77.605 1.00 42.12 227 GLY A O 1
#

Organism: NCBI:txid2025994

Radius of gyration: 65.2 Å; chains: 1; bounding box: 134×71×165 Å

Sequence (227 aa):
RAIEDQLLKDFGAKSEFSDWFSRDEEPSETTKAKRPVVIKPNPINVDHERRISALEARIKQLKETRKSWRALQKLLPQTTPLYPPEADAKTAHIPEPDFLDNNEVEMLQTLIPITTTTTTNSKTSSSSTTTPTSAATGFSQLRSTTASRLRAVQNNVEFKVDSLADSIHKMDLRVVTAGRQAERVLALSSERLREREEAERRLAGTKEMPVIEVLRSLGRILPENGG

InterPro domains:
  IPR013218 Kinetochore-associated protein Dsn1/Mis13 [PF08202] (1-220)
  IPR013218 Kinetochore-associated protein Dsn1/Mis13 [PTHR14778] (1-224)

Secondary structure (DSSP, 8-state):
-HHHHHHHHHHHH-GGGS-STT-------TTS-PPP---PPPHHHHHHHHHHHHHHHHHHHHHHHHHHHHHHHHHS--PPPSS-TT--TT-PPPPPGGGS-HHHHHHHHHHS-------------------TTHHHHHHHHHHHHHHHHHHHHHHHHHHHHHHHHHHHHHHHHHHHHHHHHHHHHHHHHHHHHHHHHHHHHHHTT-TTS-HHHHHHHHHHHS-S---

pLDDT: mean 78.78, std 18.0, range [32.78, 98.38]

Foldseek 3Di:
DVVVVVVVVCVVPDCVVVCPPPPPPDDDDPPPPDDPPPDDPDVVVVVVVVVVVVVVVVVVVVVVVVVVVVVVVVPPPPPDPPDDPPPDPLPDDDDDLVPDDPVVNVVVCQQFPDPPPPDDDDDDDDDDPPDSVRRVVSVVVVVVVVVVVVVVCVVVVVVVVVVVVVVVVVVVVVVVVVVVVVVVVVVVVVVVVVVVVQVVCVVVVNNPPDVVVVVVVVVVVDPPDDD